Protein AF-A0A8K1D8T1-F1 (afdb_monomer_lite)

InterPro domains:
  IPR005166 Rous sarcoma virus, Gp95, envelope protein [PF03708] (188-232)

Sequence (240 aa):
MLWLELLVLNIVLTQGVNGVLNVDQRENMWVTWANRTGQDSFCLSLATPSSLFRTCLIGVPLRSMTELKKWTQAKIYSNLSEAWNAWCDRPIGSTRNHSETWCEVHEIQQNDLGAQVVAIAQDLKVISTEPQEFDLLGSVPGNYCLMFGHARQSKAGNTWLFTKSPLYYSYAEYCNNWTQLEAPTQDAARKLPPGIFLICGNRAWSAVPKRAAGGPCYFGKLSLFAPSLHQITRFSKAPR

Organism: NCBI:txid364589

Structure (mmCIF, N/CA/C/O backbone):
data_AF-A0A8K1D8T1-F1
#
_entry.id   AF-A0A8K1D8T1-F1
#
loop_
_atom_site.group_PDB
_atom_site.id
_atom_site.type_symbol
_atom_site.label_atom_id
_atom_site.label_alt_id
_atom_site.label_comp_id
_atom_site.label_asym_id
_atom_site.label_entity_id
_atom_site.label_seq_id
_atom_site.pdbx_PDB_ins_code
_atom_site.Cartn_x
_atom_site.Cartn_y
_atom_site.Cartn_z
_atom_site.occupancy
_atom_site.B_iso_or_equiv
_atom_site.auth_seq_id
_atom_site.auth_comp_id
_atom_site.auth_asym_id
_atom_site.auth_atom_id
_atom_site.pdbx_PDB_model_num
ATOM 1 N N . MET A 1 1 ? -44.193 0.392 40.336 1.00 57.62 1 MET A N 1
ATOM 2 C CA . MET A 1 1 ? -42.944 -0.304 39.952 1.00 57.62 1 MET A CA 1
ATOM 3 C C . MET A 1 1 ? -42.794 -0.456 38.434 1.00 57.62 1 MET A C 1
ATOM 5 O O . MET A 1 1 ? -41.771 -0.027 37.932 1.00 57.62 1 MET A O 1
ATOM 9 N N . LEU A 1 2 ? -43.807 -0.919 37.681 1.00 51.31 2 LEU A N 1
ATOM 10 C CA . LEU A 1 2 ? -43.738 -1.033 36.203 1.00 51.31 2 LEU A CA 1
ATOM 11 C C . LEU A 1 2 ? -43.509 0.283 35.426 1.00 51.31 2 LEU A C 1
ATOM 13 O O . LEU A 1 2 ? -42.967 0.265 34.327 1.00 51.31 2 LEU A O 1
ATOM 17 N N . TRP A 1 3 ? -43.916 1.427 35.979 1.00 49.12 3 TRP A N 1
ATOM 18 C CA . TRP A 1 3 ? -43.793 2.724 35.304 1.00 49.12 3 TRP A CA 1
ATOM 19 C C . TRP A 1 3 ? -42.359 3.264 35.251 1.00 49.12 3 TRP A C 1
ATOM 21 O O . TRP A 1 3 ? -42.027 3.971 34.308 1.00 49.12 3 TRP A O 1
ATOM 31 N N . LEU A 1 4 ? -41.500 2.911 36.217 1.00 52.44 4 LEU A N 1
ATOM 32 C CA . LEU A 1 4 ? -40.083 3.290 36.178 1.00 52.44 4 LEU A CA 1
ATOM 33 C C . LEU A 1 4 ? -39.313 2.468 35.137 1.00 52.44 4 LEU A C 1
ATOM 35 O O . LEU A 1 4 ? -38.520 3.032 34.393 1.00 52.44 4 LEU A O 1
ATOM 39 N N . GLU A 1 5 ? -39.604 1.171 35.023 1.00 49.81 5 GLU A N 1
ATOM 40 C CA . GLU A 1 5 ? -38.985 0.264 34.042 1.00 49.81 5 GLU A CA 1
ATOM 41 C C . GLU A 1 5 ? -39.236 0.723 32.591 1.00 49.81 5 GLU A C 1
ATOM 43 O O . GLU A 1 5 ? -38.310 0.794 31.784 1.00 49.81 5 GLU A O 1
ATOM 48 N N . LEU A 1 6 ? -40.469 1.136 32.267 1.00 53.09 6 LEU A N 1
ATOM 49 C CA . LEU A 1 6 ? -40.820 1.663 30.937 1.00 53.09 6 LEU A CA 1
ATOM 50 C C . LEU A 1 6 ? -40.154 3.014 30.627 1.00 53.09 6 LEU A C 1
ATOM 52 O O . LEU A 1 6 ? -39.854 3.304 29.467 1.00 53.09 6 LEU A O 1
ATOM 56 N N . LEU A 1 7 ? -39.908 3.837 31.648 1.00 53.31 7 LEU A N 1
ATOM 57 C CA . LEU A 1 7 ? -39.262 5.142 31.500 1.00 53.31 7 LEU A CA 1
ATOM 58 C C . LEU A 1 7 ? -37.749 4.984 31.285 1.00 53.31 7 LEU A C 1
ATOM 60 O O . LEU A 1 7 ? -37.182 5.651 30.421 1.00 53.31 7 LEU A O 1
ATOM 64 N N . VAL A 1 8 ? -37.118 4.030 31.979 1.00 56.47 8 VAL A N 1
ATOM 65 C CA . VAL A 1 8 ? -35.711 3.657 31.760 1.00 56.47 8 VAL A CA 1
ATOM 66 C C . VAL A 1 8 ? -35.514 3.070 30.357 1.00 56.47 8 VAL A C 1
ATOM 68 O O . VAL A 1 8 ? -34.579 3.471 29.664 1.00 56.47 8 VAL A O 1
ATOM 71 N N . LEU A 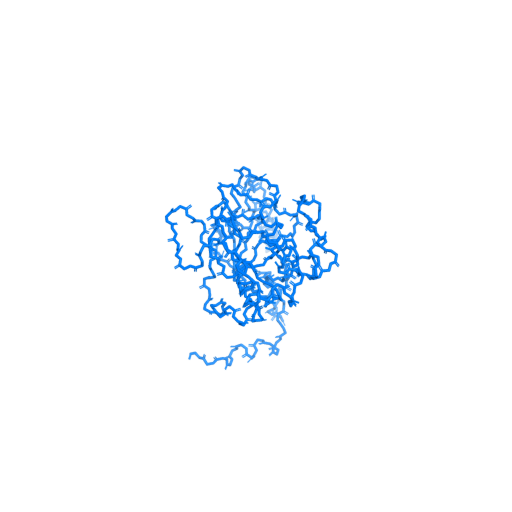1 9 ? -36.423 2.211 29.879 1.00 51.94 9 LEU A N 1
ATOM 72 C CA . LEU A 1 9 ? -36.324 1.625 28.535 1.00 51.94 9 LEU A CA 1
ATOM 73 C C . LEU A 1 9 ? -36.433 2.683 27.415 1.00 51.94 9 LEU A C 1
ATOM 75 O O . LEU A 1 9 ? -35.689 2.628 26.437 1.00 51.94 9 LEU A O 1
ATOM 79 N N . ASN A 1 10 ? -37.304 3.688 27.573 1.00 47.44 10 ASN A N 1
ATOM 80 C CA . ASN A 1 10 ? -37.434 4.790 26.608 1.00 47.44 10 ASN A CA 1
ATOM 81 C C . ASN A 1 10 ? -36.221 5.740 26.618 1.00 47.44 10 ASN A C 1
ATOM 83 O O . ASN A 1 10 ? -35.792 6.211 25.561 1.00 47.44 10 ASN A O 1
ATOM 87 N N . ILE A 1 11 ? -35.618 5.996 27.784 1.00 52.81 11 ILE A N 1
ATOM 88 C CA . ILE A 1 11 ? -34.397 6.813 27.874 1.00 52.81 11 ILE A CA 1
ATOM 89 C C . ILE A 1 11 ? -33.210 6.089 27.215 1.00 52.81 11 ILE A C 1
ATOM 91 O O . ILE A 1 11 ? -32.455 6.709 26.468 1.00 52.81 11 ILE A O 1
ATOM 95 N N . VAL A 1 12 ? -33.077 4.772 27.402 1.00 52.16 12 VAL A N 1
ATOM 96 C CA . VAL A 1 12 ? -32.004 3.981 26.769 1.00 52.16 12 VAL A CA 1
ATOM 97 C C . VAL A 1 12 ? -32.164 3.921 25.241 1.00 52.16 12 VAL A C 1
ATOM 99 O O . VAL A 1 12 ? -31.176 4.046 24.516 1.00 52.16 12 VAL A O 1
ATOM 102 N N . LEU A 1 13 ? -33.395 3.815 24.727 1.00 46.56 13 LEU A N 1
ATOM 103 C CA . LEU A 1 13 ? -33.651 3.797 23.280 1.00 46.56 13 LEU A CA 1
ATOM 104 C C . LEU A 1 13 ? -33.435 5.166 22.611 1.00 46.56 13 LEU A C 1
ATOM 106 O O . LEU A 1 13 ? -32.949 5.225 21.484 1.00 46.56 13 LEU A O 1
ATOM 110 N N . THR A 1 14 ? -33.727 6.275 23.296 1.00 45.41 14 THR A N 1
ATOM 111 C CA . THR A 1 14 ? -33.532 7.629 22.736 1.00 45.41 14 THR A CA 1
ATOM 112 C C . THR A 1 14 ? -32.065 8.076 22.711 1.00 45.41 14 THR A C 1
ATOM 114 O O . THR A 1 14 ? -31.668 8.823 21.814 1.00 45.41 14 THR A O 1
ATOM 117 N N . GLN A 1 15 ? -31.223 7.575 23.621 1.00 45.12 15 GLN A N 1
ATOM 118 C CA . GLN A 1 15 ? -29.779 7.851 23.601 1.00 45.12 15 GLN A CA 1
ATOM 119 C C . GLN A 1 15 ? -29.029 7.070 22.506 1.00 45.12 15 GLN A C 1
ATOM 121 O O . GLN A 1 15 ? -28.015 7.551 22.003 1.00 45.12 15 GLN A O 1
ATOM 126 N N . GLY A 1 16 ? -29.547 5.912 22.079 1.00 40.34 16 GLY A N 1
ATOM 127 C CA . GLY A 1 16 ? -28.943 5.100 21.014 1.00 40.34 16 GLY A CA 1
ATOM 128 C C . GLY A 1 16 ? -29.107 5.672 19.599 1.00 40.34 16 GLY A C 1
ATOM 129 O O . GLY A 1 16 ? -28.269 5.423 18.735 1.00 40.34 16 GLY A O 1
ATOM 130 N N . VAL A 1 17 ? -30.152 6.470 19.352 1.00 43.97 17 VAL A N 1
ATOM 131 C CA . VAL A 1 17 ? -30.476 6.989 18.006 1.00 43.97 17 VAL A CA 1
ATOM 132 C C . VAL A 1 17 ? -29.759 8.313 17.707 1.00 43.97 17 VAL A C 1
ATOM 134 O O . VAL A 1 17 ? -29.361 8.569 16.571 1.00 43.97 17 VAL A O 1
ATOM 137 N N . ASN A 1 18 ? -29.497 9.133 18.728 1.00 39.06 18 ASN A N 1
ATOM 138 C CA . ASN A 1 18 ? -28.889 10.457 18.547 1.00 39.06 18 ASN A CA 1
ATOM 139 C C . ASN A 1 18 ? -27.363 10.435 18.343 1.00 39.06 18 ASN A C 1
ATOM 141 O O . ASN A 1 18 ? -26.790 11.444 17.937 1.00 39.06 18 ASN A O 1
ATOM 145 N N . GLY A 1 19 ? -26.695 9.301 18.577 1.00 42.06 19 GLY A N 1
ATOM 146 C CA . GLY A 1 19 ? -25.254 9.159 18.333 1.00 42.06 19 GLY A CA 1
ATOM 147 C C . GLY A 1 19 ? -24.871 9.015 16.854 1.00 42.06 19 GLY A C 1
ATOM 148 O O . GLY A 1 19 ? -23.719 9.251 16.501 1.00 42.06 19 GLY A O 1
ATOM 149 N N . VAL A 1 20 ? -25.821 8.646 15.986 1.00 42.66 20 VAL A N 1
ATOM 150 C CA . VAL A 1 20 ? -25.555 8.303 14.573 1.00 42.66 20 VAL A CA 1
ATOM 151 C C . VAL A 1 20 ? -25.901 9.447 13.608 1.00 42.66 20 VAL A C 1
ATOM 153 O O . VAL A 1 20 ? -25.411 9.480 12.483 1.00 42.66 20 VAL A O 1
ATOM 156 N N . LEU A 1 21 ? -26.700 10.429 14.033 1.00 40.97 21 LEU A N 1
ATOM 157 C CA . LEU A 1 21 ? -27.321 11.407 13.127 1.00 40.97 21 LEU A CA 1
ATOM 158 C C . LEU A 1 21 ? -26.550 12.719 12.918 1.00 40.97 21 LEU A C 1
ATOM 160 O O . LEU A 1 21 ? -27.062 13.617 12.257 1.00 40.97 21 LEU A O 1
ATOM 164 N N . ASN A 1 22 ? -25.321 12.842 13.422 1.00 46.12 22 ASN A N 1
ATOM 165 C CA . ASN A 1 22 ? -24.504 14.044 13.212 1.00 46.12 22 ASN A CA 1
ATOM 166 C C . ASN A 1 22 ? -23.082 13.696 12.751 1.00 46.12 22 ASN A C 1
ATOM 168 O O . ASN A 1 22 ? -22.086 14.130 13.329 1.00 46.12 22 ASN A O 1
ATOM 172 N N . VAL A 1 23 ? -23.005 12.835 11.736 1.00 44.19 23 VAL A N 1
ATOM 173 C CA . VAL A 1 23 ? -21.770 12.569 10.997 1.00 44.19 23 VAL A CA 1
ATOM 174 C C . VAL A 1 23 ? -21.716 13.568 9.845 1.00 44.19 23 VAL A C 1
ATOM 176 O O . VAL A 1 23 ? -22.499 13.465 8.900 1.00 44.19 23 VAL A O 1
ATOM 179 N N . ASP A 1 24 ? -20.815 14.547 9.929 1.00 44.25 24 ASP A N 1
ATOM 180 C CA . ASP A 1 24 ? -20.471 15.376 8.775 1.00 44.25 24 ASP A CA 1
ATOM 181 C C . ASP A 1 24 ? -19.909 14.454 7.684 1.00 44.25 24 ASP A C 1
ATOM 183 O O . ASP A 1 24 ? -18.893 13.788 7.874 1.00 44.25 24 ASP A O 1
ATOM 187 N N . GLN A 1 25 ? -20.581 14.394 6.533 1.00 46.09 25 GLN A N 1
ATOM 188 C CA . GLN A 1 25 ? -20.175 13.550 5.405 1.00 46.09 25 GLN A CA 1
ATOM 189 C C . GLN A 1 25 ? -18.818 13.954 4.799 1.00 46.09 25 GLN A C 1
ATOM 191 O O . GLN A 1 25 ? -18.298 13.235 3.944 1.00 46.09 25 GLN A O 1
ATOM 196 N N . ARG A 1 26 ? -18.246 15.099 5.199 1.00 52.38 26 ARG A N 1
ATOM 197 C CA . ARG A 1 26 ? -16.922 15.561 4.756 1.00 52.38 26 ARG A CA 1
ATOM 198 C C . ARG A 1 26 ? -15.767 15.004 5.589 1.00 52.38 26 ARG A C 1
ATOM 200 O O . ARG A 1 26 ? -14.629 15.061 5.123 1.00 52.38 26 ARG A O 1
ATOM 207 N N . GLU A 1 27 ? -16.037 14.449 6.769 1.00 52.56 27 GLU A N 1
ATOM 208 C CA . GLU A 1 27 ? -15.032 13.835 7.642 1.00 52.56 27 GLU A CA 1
ATOM 209 C C . GLU A 1 27 ? -15.152 12.303 7.646 1.00 52.56 27 GLU A C 1
ATOM 211 O O . GLU A 1 27 ? -16.225 11.737 7.429 1.00 52.56 27 GLU A O 1
ATOM 216 N N . ASN A 1 28 ? -14.036 11.595 7.860 1.00 62.78 28 ASN A N 1
ATOM 217 C CA . ASN A 1 28 ? -14.074 10.139 7.954 1.00 62.78 28 ASN A CA 1
ATOM 218 C C . ASN A 1 28 ? -14.798 9.753 9.253 1.00 62.78 28 ASN A C 1
ATOM 220 O O . ASN A 1 28 ? -14.280 9.984 10.345 1.00 62.78 28 ASN A O 1
ATOM 224 N N . MET A 1 29 ? -15.968 9.116 9.122 1.00 64.44 29 MET A N 1
ATOM 225 C CA . MET A 1 29 ? -16.810 8.702 10.251 1.00 64.44 29 MET A CA 1
ATOM 226 C C . MET A 1 29 ? -16.043 7.940 11.339 1.00 64.44 29 MET A C 1
ATOM 228 O O . MET A 1 29 ? -16.348 8.076 12.522 1.00 64.44 29 MET A O 1
ATOM 232 N N . TRP A 1 30 ? -15.033 7.164 10.942 1.00 62.38 30 TRP A N 1
ATOM 233 C CA . TRP A 1 30 ? -14.205 6.383 11.847 1.00 62.38 30 TRP A CA 1
ATOM 234 C C . TRP A 1 30 ? -13.343 7.307 12.714 1.00 62.38 30 TRP A C 1
ATOM 236 O O . TRP A 1 30 ? -13.358 7.201 13.935 1.00 62.38 30 TRP A O 1
ATOM 246 N N . VAL A 1 31 ? -12.670 8.284 12.113 1.00 61.44 31 VAL A N 1
ATOM 247 C CA . VAL A 1 31 ? -11.781 9.225 12.815 1.00 61.44 31 VAL A CA 1
ATOM 248 C C . VAL A 1 31 ? -12.561 10.173 13.720 1.00 61.44 31 VAL A C 1
ATOM 250 O O . VAL A 1 31 ? -12.176 10.374 14.872 1.00 61.44 31 VAL A O 1
ATOM 253 N N . THR A 1 32 ? -13.689 10.712 13.245 1.00 65.00 32 THR A N 1
ATOM 254 C CA . THR A 1 32 ? -14.575 11.543 14.075 1.00 65.00 32 THR A CA 1
ATOM 255 C C . THR A 1 32 ? -15.040 10.768 15.311 1.00 65.00 32 THR A C 1
ATOM 257 O O . THR A 1 32 ? -15.067 11.306 16.420 1.00 65.00 32 THR A O 1
ATOM 260 N N . TRP A 1 33 ? -15.368 9.487 15.144 1.00 60.41 33 TRP A N 1
ATOM 261 C CA . TRP A 1 33 ? -15.770 8.621 16.247 1.00 60.41 33 TRP A CA 1
ATOM 262 C C . TRP A 1 33 ? -14.612 8.285 17.201 1.00 60.41 33 TRP A C 1
ATOM 264 O O . TRP A 1 33 ? -14.792 8.379 18.417 1.00 60.41 33 TRP A O 1
ATOM 274 N N . ALA A 1 34 ? -13.422 7.970 16.682 1.00 62.41 34 ALA A N 1
ATOM 275 C CA . ALA A 1 34 ? -12.212 7.727 17.476 1.00 62.41 34 ALA A CA 1
ATOM 276 C C . ALA A 1 34 ? -11.888 8.924 18.382 1.00 62.41 34 ALA A C 1
ATOM 278 O O . ALA A 1 34 ? -11.743 8.777 19.596 1.00 62.41 34 ALA A O 1
ATOM 279 N N . ASN A 1 35 ? -11.902 10.134 17.816 1.00 63.19 35 ASN A N 1
ATOM 280 C CA . ASN A 1 35 ? -11.632 11.361 18.562 1.00 63.19 35 ASN A CA 1
ATOM 281 C C . ASN A 1 35 ? -12.682 11.620 19.661 1.00 63.19 35 ASN A C 1
ATOM 283 O O . ASN A 1 35 ? -12.342 12.000 20.778 1.00 63.19 35 ASN A O 1
ATOM 287 N N . ARG A 1 36 ? -13.968 11.361 19.384 1.00 64.44 36 ARG A N 1
ATOM 288 C CA . ARG A 1 36 ? -15.043 11.531 20.380 1.00 64.44 36 ARG A CA 1
ATOM 289 C C . ARG A 1 36 ? -15.019 10.496 21.503 1.00 64.44 36 ARG A C 1
ATOM 291 O O . ARG A 1 36 ? -15.474 10.797 22.602 1.00 64.44 36 ARG A O 1
ATOM 298 N N . THR A 1 37 ? -14.553 9.283 21.226 1.00 59.25 37 THR A N 1
ATOM 299 C CA . THR A 1 37 ? -14.562 8.171 22.192 1.00 59.25 37 THR A CA 1
ATOM 300 C C . THR A 1 37 ? -13.229 7.980 22.910 1.00 59.25 37 THR A C 1
ATOM 302 O O . THR A 1 37 ? -13.170 7.223 23.878 1.00 59.25 37 THR A O 1
ATOM 305 N N . GLY A 1 38 ? -12.167 8.647 22.450 1.00 60.53 38 GLY A N 1
ATOM 306 C CA . GLY A 1 38 ? -10.806 8.441 22.942 1.00 60.53 38 GLY A CA 1
ATOM 307 C C . GLY A 1 38 ? -10.248 7.051 22.621 1.00 60.53 38 GLY A C 1
ATOM 308 O O . GLY A 1 38 ? -9.279 6.638 23.253 1.00 60.53 38 GLY A O 1
ATOM 309 N N . GLN A 1 39 ? -10.862 6.309 21.691 1.00 56.03 39 GLN A N 1
ATOM 310 C CA . GLN A 1 39 ? -10.350 5.018 21.231 1.00 56.03 39 GLN A CA 1
ATOM 311 C C . GLN A 1 39 ? -9.518 5.198 19.966 1.00 56.03 39 GLN A C 1
ATOM 313 O O . GLN A 1 39 ? -9.968 5.824 19.012 1.00 56.03 39 GLN A O 1
ATOM 318 N N . ASP A 1 40 ? -8.324 4.612 19.952 1.00 62.53 40 ASP A N 1
ATOM 319 C CA . ASP A 1 40 ? -7.445 4.561 18.782 1.00 62.53 40 ASP A CA 1
ATOM 320 C C . ASP A 1 40 ? -7.741 3.337 17.895 1.00 62.53 40 ASP A C 1
ATOM 322 O O . ASP A 1 40 ? -7.615 3.402 16.679 1.00 62.53 40 ASP A O 1
ATOM 326 N N . SER A 1 41 ? -8.222 2.237 18.479 1.00 57.06 41 SER A N 1
ATOM 327 C CA . SER A 1 41 ? -8.384 0.950 17.800 1.00 57.06 41 SER A CA 1
ATOM 328 C C . SER A 1 41 ? -9.855 0.545 17.655 1.00 57.06 41 SER A C 1
ATOM 330 O O . SER A 1 41 ? -10.573 0.384 18.642 1.00 57.06 41 SER A O 1
ATOM 332 N N . PHE A 1 42 ? -10.309 0.292 16.424 1.00 60.88 42 PHE A N 1
ATOM 333 C CA . PHE A 1 42 ? -11.683 -0.154 16.157 1.00 60.88 42 PHE A CA 1
ATOM 334 C C . PHE A 1 42 ? -11.846 -1.646 16.438 1.00 60.88 42 PHE A C 1
ATOM 336 O O . PHE A 1 42 ? -11.420 -2.491 15.642 1.00 60.88 42 PHE A O 1
ATOM 343 N N . CYS A 1 43 ? -12.518 -1.971 17.542 1.00 57.38 43 CYS A N 1
ATOM 344 C CA . CYS A 1 43 ? -12.938 -3.331 17.847 1.00 57.38 43 CYS A CA 1
ATOM 345 C C . CYS A 1 43 ? -14.453 -3.403 18.086 1.00 57.38 43 CYS A C 1
ATOM 347 O O . CYS A 1 43 ? -14.984 -2.750 18.981 1.00 57.38 43 CYS A O 1
ATOM 349 N N . LEU A 1 44 ? -15.154 -4.243 17.322 1.00 54.94 44 LEU A N 1
ATOM 350 C CA . LEU A 1 44 ? -16.528 -4.639 17.613 1.00 54.94 44 LEU A CA 1
ATOM 351 C C . LEU A 1 44 ? -16.508 -5.600 18.805 1.00 54.94 44 LEU A C 1
ATOM 353 O O . LEU A 1 44 ? -15.935 -6.688 18.735 1.00 54.94 44 LEU A O 1
ATOM 357 N N . SER A 1 45 ? -17.121 -5.193 19.912 1.00 51.66 45 SER A N 1
ATOM 358 C CA . SER A 1 45 ? -17.290 -6.038 21.090 1.00 51.66 45 SER A CA 1
ATOM 359 C C . SER A 1 45 ? -18.702 -6.613 21.088 1.00 51.66 45 SER A C 1
ATOM 361 O O . SER A 1 45 ? -19.643 -5.938 21.497 1.00 51.66 45 SER A O 1
ATOM 363 N N . LEU A 1 46 ? -18.858 -7.873 20.675 1.00 48.19 46 LEU A N 1
ATOM 364 C CA . LEU A 1 46 ? -20.068 -8.652 20.965 1.00 48.19 46 LEU A CA 1
ATOM 365 C C . LEU A 1 46 ? -19.943 -9.218 22.386 1.00 48.19 46 LEU A C 1
ATOM 367 O O . LEU A 1 46 ? -19.923 -10.430 22.581 1.00 48.19 46 LEU A O 1
ATOM 371 N N . ALA A 1 47 ? -19.752 -8.341 23.376 1.00 45.84 47 ALA A N 1
ATOM 372 C CA . ALA A 1 47 ? -19.617 -8.775 24.760 1.00 45.84 47 ALA A CA 1
ATOM 373 C C . ALA A 1 47 ? -20.970 -9.312 25.230 1.00 45.84 47 ALA A C 1
ATOM 375 O O . ALA A 1 47 ? -21.887 -8.553 25.534 1.00 45.84 47 ALA A O 1
ATOM 376 N N . THR A 1 48 ? -21.083 -10.634 25.281 1.00 46.97 48 THR A N 1
ATOM 377 C CA . THR A 1 48 ? -22.102 -11.310 26.083 1.00 46.97 48 THR A CA 1
ATOM 378 C C . THR A 1 48 ? -21.433 -11.797 27.368 1.00 46.97 48 THR A C 1
ATOM 380 O O . THR A 1 48 ? -20.220 -12.032 27.365 1.00 46.97 48 THR A O 1
ATOM 383 N N . PRO A 1 49 ? -22.174 -11.987 28.474 1.00 45.97 49 PRO A N 1
ATOM 384 C CA . PRO A 1 49 ? -21.610 -12.518 29.721 1.00 45.97 49 PRO A CA 1
ATOM 385 C C . PRO A 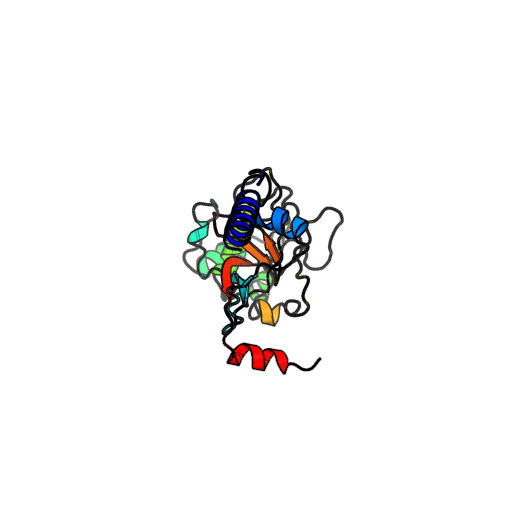1 49 ? -20.865 -13.854 29.544 1.00 45.97 49 PRO A C 1
ATOM 387 O O . PRO A 1 49 ? -20.008 -14.201 30.349 1.00 45.97 49 PRO A O 1
ATOM 390 N N . SER A 1 50 ? -21.178 -14.590 28.476 1.00 47.81 50 SER A N 1
ATOM 391 C CA . SER A 1 50 ? -20.621 -15.893 28.121 1.00 47.81 50 SER A CA 1
ATOM 392 C C . SER A 1 50 ? -19.531 -15.847 27.038 1.00 47.81 50 SER A C 1
ATOM 394 O O . SER A 1 50 ? -18.932 -16.884 26.752 1.00 47.81 50 SER A O 1
ATOM 396 N N . SER A 1 51 ? -19.242 -14.690 26.426 1.00 47.22 51 SER A N 1
ATOM 397 C CA . SER A 1 51 ? -18.246 -14.586 25.355 1.00 47.22 51 SER A CA 1
ATOM 398 C C . SER A 1 51 ? -17.702 -13.163 25.181 1.00 47.22 51 SER A C 1
ATOM 400 O O . SER A 1 51 ? -18.412 -12.241 24.782 1.00 47.22 51 SER A O 1
ATOM 402 N N . LEU A 1 52 ? -16.404 -12.998 25.453 1.00 50.16 52 LEU A N 1
ATOM 403 C CA . LEU A 1 52 ? -15.653 -11.752 25.276 1.00 50.16 52 LEU A CA 1
ATOM 404 C C . LEU A 1 52 ? -14.870 -11.769 23.952 1.00 50.16 52 LEU A C 1
ATOM 406 O O . LEU A 1 52 ? -13.655 -11.571 23.945 1.00 50.16 52 LEU A O 1
ATOM 410 N N . PHE A 1 53 ? -15.518 -12.037 22.815 1.00 51.62 53 PHE A N 1
ATOM 411 C CA . PHE A 1 53 ? -14.833 -11.875 21.529 1.00 51.62 53 PHE A CA 1
ATOM 412 C C . PHE A 1 53 ? -14.809 -10.391 21.142 1.00 51.62 53 PHE A C 1
ATOM 414 O O . PHE A 1 53 ? -15.803 -9.816 20.696 1.00 51.62 53 PHE A O 1
ATOM 421 N N . ARG A 1 54 ? -13.641 -9.766 21.319 1.00 58.47 54 ARG A N 1
ATOM 422 C CA . ARG A 1 54 ? -13.300 -8.497 20.668 1.00 58.47 54 ARG A CA 1
ATOM 423 C C . ARG A 1 54 ? -12.890 -8.808 19.237 1.00 58.47 54 ARG A C 1
ATOM 425 O O . ARG A 1 54 ? -11.952 -9.570 19.023 1.00 58.47 54 ARG A O 1
ATOM 432 N N . THR A 1 55 ? -13.591 -8.227 18.275 1.00 64.88 55 THR A N 1
ATOM 433 C CA . THR A 1 55 ? -13.264 -8.356 16.858 1.00 64.88 55 THR A CA 1
ATOM 434 C C . THR A 1 55 ? -12.654 -7.051 16.378 1.00 64.88 55 THR A C 1
ATOM 436 O O . THR A 1 55 ? -13.369 -6.060 16.306 1.00 64.88 55 THR A O 1
ATOM 439 N N . CYS A 1 56 ? -11.362 -7.014 16.067 1.00 74.88 56 CYS A N 1
ATOM 440 C CA . CYS A 1 56 ? -10.673 -5.770 15.706 1.00 74.88 56 CYS A CA 1
ATOM 441 C C . CYS A 1 56 ? -10.394 -5.670 14.207 1.00 74.88 56 CYS A C 1
ATOM 443 O O . CYS A 1 56 ? -10.226 -6.690 13.540 1.00 74.88 56 CYS A O 1
ATOM 445 N N . LEU A 1 57 ? -10.319 -4.451 13.671 1.00 84.56 57 LEU A N 1
ATOM 446 C CA . LEU A 1 57 ? -9.893 -4.246 12.287 1.00 84.56 57 LEU A CA 1
ATOM 447 C C . LEU A 1 57 ? -8.391 -4.510 12.136 1.00 84.56 57 LEU A C 1
ATOM 449 O O . LEU A 1 57 ? -7.569 -3.967 12.878 1.00 84.56 57 LEU A O 1
ATOM 453 N N . ILE A 1 58 ? -8.053 -5.328 11.141 1.00 90.50 58 ILE A N 1
ATOM 454 C CA . ILE A 1 58 ? -6.683 -5.590 10.705 1.00 90.50 58 ILE A CA 1
ATOM 455 C C . ILE A 1 58 ? -6.524 -5.325 9.210 1.00 90.50 58 ILE A C 1
ATOM 457 O O . ILE A 1 58 ? -7.477 -5.445 8.436 1.00 90.50 58 ILE A O 1
ATOM 461 N N . GLY A 1 59 ? -5.301 -5.007 8.802 1.00 91.88 59 GLY A N 1
ATOM 462 C CA . GLY A 1 59 ? -4.93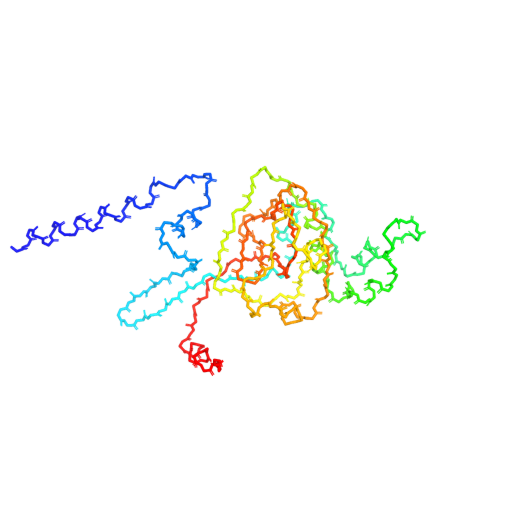0 -4.884 7.398 1.00 91.88 59 GLY A CA 1
ATOM 463 C C . GLY A 1 59 ? -4.570 -6.227 6.762 1.00 91.88 59 GLY A C 1
ATOM 464 O O . GLY A 1 59 ? -3.879 -7.045 7.374 1.00 91.88 59 GLY A O 1
ATOM 465 N N . VAL A 1 60 ? -5.032 -6.446 5.529 1.00 93.12 60 VAL A N 1
ATOM 466 C CA . VAL A 1 60 ? -4.713 -7.624 4.712 1.00 93.12 60 VAL A CA 1
ATOM 467 C C . VAL A 1 60 ? -4.274 -7.175 3.314 1.00 93.12 60 VAL A C 1
ATOM 469 O O . VAL A 1 60 ? -5.021 -6.429 2.676 1.00 93.12 60 VAL A O 1
ATOM 472 N N . PRO A 1 61 ? -3.102 -7.600 2.808 1.00 92.25 61 PRO A N 1
ATOM 473 C CA . PRO A 1 61 ? -2.587 -7.169 1.513 1.00 92.25 61 PRO A CA 1
ATOM 474 C C . PRO A 1 61 ? -3.463 -7.685 0.371 1.00 92.25 61 PRO A C 1
ATOM 476 O O . PRO A 1 61 ? -4.069 -8.761 0.455 1.00 92.25 61 PRO A O 1
ATOM 479 N N . LEU A 1 62 ? -3.511 -6.929 -0.727 1.00 91.19 62 LEU A N 1
ATOM 480 C CA . LEU A 1 62 ? -4.088 -7.442 -1.964 1.00 91.19 62 LEU A CA 1
ATOM 481 C C . LEU A 1 62 ? -3.250 -8.607 -2.487 1.00 91.19 62 LEU A C 1
ATOM 483 O O . LEU A 1 62 ? -2.032 -8.625 -2.378 1.00 91.19 62 LEU A O 1
ATOM 487 N N . ARG A 1 63 ? -3.914 -9.584 -3.105 1.00 86.88 63 ARG A N 1
ATOM 488 C CA . ARG A 1 63 ? -3.239 -10.705 -3.782 1.00 86.88 63 ARG A CA 1
ATOM 489 C C . ARG A 1 63 ? -3.114 -10.499 -5.292 1.00 86.88 63 ARG A C 1
ATOM 491 O O . ARG A 1 63 ? -2.496 -11.304 -5.971 1.00 86.88 63 ARG A O 1
ATOM 498 N N . SER A 1 64 ? -3.744 -9.451 -5.826 1.00 84.94 64 SER A N 1
ATOM 499 C CA . SER A 1 64 ? -3.733 -9.105 -7.246 1.00 84.94 64 SER A CA 1
ATOM 500 C C . SER A 1 64 ? -3.960 -7.608 -7.435 1.00 84.94 64 SER A C 1
ATOM 502 O O . SER A 1 64 ? -4.810 -7.015 -6.772 1.00 84.94 64 SER A O 1
ATOM 504 N N . MET A 1 65 ? -3.269 -7.016 -8.411 1.00 84.44 65 MET A N 1
ATOM 505 C CA . MET A 1 65 ? -3.441 -5.608 -8.796 1.00 84.44 65 MET A CA 1
ATOM 506 C C . MET A 1 65 ? -4.660 -5.360 -9.695 1.00 84.44 65 MET A C 1
ATOM 508 O O . MET A 1 65 ? -4.964 -4.221 -10.047 1.00 84.44 65 MET A O 1
ATOM 512 N N . THR A 1 66 ? -5.411 -6.406 -10.052 1.00 83.56 66 THR A N 1
ATOM 513 C CA . THR A 1 66 ? -6.603 -6.299 -10.912 1.00 83.56 66 THR A CA 1
ATOM 514 C C . THR A 1 66 ? -7.654 -5.345 -10.339 1.00 83.56 66 THR A C 1
ATOM 516 O O . THR A 1 66 ? -8.313 -4.635 -11.098 1.00 83.56 66 THR A O 1
ATOM 519 N N . GLU A 1 67 ? -7.768 -5.262 -9.011 1.00 83.44 67 GLU A N 1
ATOM 520 C CA . GLU A 1 67 ? -8.701 -4.356 -8.324 1.00 83.44 67 GLU A CA 1
ATOM 521 C C . GLU A 1 67 ? -8.374 -2.867 -8.552 1.00 83.44 67 GLU A C 1
ATOM 523 O O . GLU A 1 67 ? -9.256 -2.010 -8.478 1.00 83.44 67 GLU A O 1
ATOM 528 N N . LEU A 1 68 ? -7.122 -2.559 -8.907 1.00 85.44 68 LEU A N 1
ATOM 529 C CA . LEU A 1 68 ? -6.641 -1.203 -9.167 1.00 85.44 68 LEU A CA 1
ATOM 530 C C . LEU A 1 68 ? -6.725 -0.814 -10.654 1.00 85.44 68 LEU A C 1
ATOM 532 O O . LEU A 1 68 ? -6.669 0.375 -10.955 1.00 85.44 68 LEU A O 1
ATOM 536 N N . LYS A 1 69 ? -6.976 -1.760 -11.580 1.00 81.69 69 LYS A N 1
ATOM 537 C CA . LYS A 1 69 ? -7.004 -1.533 -13.049 1.00 81.69 69 LYS A CA 1
ATOM 538 C C . LYS A 1 69 ? -7.867 -0.359 -13.509 1.00 81.69 69 LYS A C 1
ATOM 540 O O . LYS A 1 69 ? -7.542 0.296 -14.484 1.00 81.69 69 LYS A O 1
ATOM 545 N N . LYS A 1 70 ? -9.000 -0.106 -12.849 1.00 81.75 70 LYS A N 1
ATOM 546 C CA . LYS A 1 70 ? -9.935 0.975 -13.234 1.00 81.75 70 LYS A CA 1
ATOM 547 C C . LYS A 1 70 ? -9.570 2.341 -12.635 1.00 81.75 70 LYS A C 1
ATOM 549 O O . LYS A 1 70 ? -10.219 3.348 -12.928 1.00 81.75 70 LYS A O 1
ATOM 554 N N . TRP A 1 71 ? -8.573 2.368 -11.756 1.00 82.56 71 TRP A N 1
ATOM 555 C CA . TRP A 1 71 ? -8.213 3.509 -10.911 1.00 82.56 71 TRP A CA 1
ATOM 556 C C . TRP A 1 71 ? -6.864 4.124 -11.273 1.00 82.56 71 TRP A C 1
ATOM 558 O O . TRP A 1 71 ? -6.521 5.187 -10.757 1.00 82.56 71 TRP A O 1
ATOM 568 N N . THR A 1 72 ? -6.165 3.488 -12.205 1.00 82.94 72 THR A N 1
ATOM 569 C CA . THR A 1 72 ? -4.881 3.879 -12.769 1.00 82.94 72 THR A CA 1
ATOM 570 C C . THR A 1 72 ? -4.908 3.587 -14.270 1.00 82.94 72 THR A C 1
ATOM 572 O O . THR A 1 72 ? -5.550 2.639 -14.718 1.00 82.94 72 THR A O 1
ATOM 575 N N . GLN A 1 73 ? -4.270 4.445 -15.045 1.00 79.38 73 GLN A N 1
ATOM 576 C CA . GLN A 1 73 ? -3.859 4.224 -16.426 1.00 79.38 73 GLN A CA 1
ATOM 577 C C . GLN A 1 73 ? -2.508 3.492 -16.517 1.00 79.38 73 GLN A C 1
ATOM 579 O O . GLN A 1 73 ? -2.097 3.127 -17.619 1.00 79.38 73 GLN A O 1
ATOM 584 N N . ALA A 1 74 ? -1.825 3.247 -15.390 1.00 77.75 74 ALA A N 1
ATOM 585 C CA . ALA A 1 74 ? -0.593 2.477 -15.352 1.00 77.75 74 ALA A CA 1
ATOM 586 C C . ALA A 1 74 ? -0.796 1.111 -16.000 1.00 77.75 74 ALA A C 1
ATOM 588 O O . ALA A 1 74 ? -1.762 0.386 -15.733 1.00 77.75 74 ALA A O 1
ATOM 589 N N . LYS A 1 75 ? 0.170 0.747 -16.838 1.00 71.69 75 LYS A N 1
ATOM 590 C CA . LYS A 1 75 ? 0.213 -0.564 -17.461 1.00 71.69 75 LYS A CA 1
ATOM 591 C C . LYS A 1 75 ? 0.402 -1.621 -16.374 1.00 71.69 75 LYS A C 1
ATOM 593 O O . LYS A 1 75 ? 1.412 -1.646 -15.679 1.00 71.69 75 LYS A O 1
ATOM 598 N N . ILE A 1 76 ? -0.591 -2.493 -16.241 1.00 74.62 76 ILE A N 1
ATOM 599 C CA . ILE A 1 76 ? -0.510 -3.694 -15.413 1.00 74.62 76 ILE A CA 1
ATOM 600 C C . ILE A 1 76 ? 0.075 -4.785 -16.297 1.00 74.62 76 ILE A C 1
ATOM 602 O O . ILE A 1 76 ? -0.550 -5.204 -17.273 1.00 74.62 76 ILE A O 1
ATOM 606 N N . TYR A 1 77 ? 1.306 -5.170 -15.983 1.00 72.00 77 TYR A N 1
ATOM 607 C CA . TYR A 1 77 ? 2.074 -6.133 -16.758 1.00 72.00 77 TYR A CA 1
ATOM 608 C C . TYR A 1 77 ? 1.463 -7.526 -16.650 1.00 72.00 77 TYR A C 1
ATOM 610 O O . TYR A 1 77 ? 0.960 -7.930 -15.602 1.00 72.00 77 TYR A O 1
ATOM 618 N N . SER A 1 78 ? 1.501 -8.256 -17.759 1.00 67.81 78 SER A N 1
ATOM 619 C CA . SER A 1 78 ? 0.958 -9.613 -17.827 1.00 67.81 78 SER A CA 1
ATOM 620 C C . SER A 1 78 ? 1.864 -10.644 -17.148 1.00 67.81 78 SER A C 1
ATOM 622 O O . SER A 1 78 ? 1.389 -11.709 -16.758 1.00 67.81 78 SER A O 1
ATOM 624 N N . ASN A 1 79 ? 3.159 -10.337 -17.012 1.00 71.50 79 ASN A N 1
ATOM 625 C CA . ASN A 1 79 ? 4.168 -11.195 -16.400 1.00 71.50 79 ASN A CA 1
ATOM 626 C C . ASN A 1 79 ? 5.390 -10.391 -15.902 1.00 71.50 79 ASN A C 1
ATOM 628 O O . ASN A 1 79 ? 5.569 -9.218 -16.238 1.00 71.50 79 ASN A O 1
ATOM 632 N N . LEU A 1 80 ? 6.247 -11.064 -15.126 1.00 69.69 80 LEU A N 1
ATOM 633 C CA . LEU A 1 80 ? 7.484 -10.531 -14.540 1.00 69.69 80 LEU A CA 1
ATOM 634 C C . LEU A 1 80 ? 8.468 -9.965 -15.569 1.00 69.69 80 LEU A C 1
ATOM 636 O O . LEU A 1 80 ? 9.065 -8.922 -15.333 1.00 69.69 80 LEU A O 1
ATOM 640 N N . SER A 1 81 ? 8.638 -10.644 -16.703 1.00 73.25 81 SER A N 1
ATOM 641 C CA . SER A 1 81 ? 9.635 -10.278 -17.714 1.00 73.25 81 SER A CA 1
ATOM 642 C C . SER A 1 81 ? 9.262 -8.967 -18.413 1.00 73.25 81 SER A C 1
ATOM 644 O O . SER A 1 81 ? 10.100 -8.093 -18.622 1.00 73.25 81 SER A O 1
ATOM 646 N N . GLU A 1 82 ? 7.970 -8.774 -18.681 1.00 74.44 82 GLU A N 1
ATOM 647 C CA . GLU A 1 82 ? 7.439 -7.520 -19.214 1.00 74.44 82 GLU A CA 1
ATOM 648 C C . GLU A 1 82 ? 7.604 -6.355 -18.224 1.00 74.44 82 GLU A C 1
ATOM 650 O O . GLU A 1 82 ? 7.987 -5.253 -18.621 1.00 74.44 82 GLU A O 1
ATOM 655 N N . ALA A 1 83 ? 7.343 -6.605 -16.936 1.00 71.00 83 ALA A N 1
ATOM 656 C CA . ALA A 1 83 ? 7.546 -5.616 -15.884 1.00 71.00 83 ALA A CA 1
ATOM 657 C C . ALA A 1 83 ? 9.032 -5.250 -15.748 1.00 71.00 83 ALA A C 1
ATOM 659 O O . ALA A 1 83 ? 9.373 -4.071 -15.726 1.00 71.00 83 ALA A O 1
ATOM 660 N N . TRP A 1 84 ? 9.916 -6.247 -15.729 1.00 70.75 84 TRP A N 1
ATOM 661 C CA . TRP A 1 84 ? 11.363 -6.058 -15.679 1.00 70.75 84 TRP A CA 1
ATOM 662 C C . TRP A 1 84 ? 11.856 -5.131 -16.789 1.00 70.75 84 TRP A C 1
ATOM 664 O O . TRP A 1 84 ? 12.453 -4.098 -16.497 1.00 70.75 84 TRP A O 1
ATOM 674 N N . ASN A 1 85 ? 11.531 -5.434 -18.048 1.00 70.69 85 ASN A N 1
ATOM 675 C CA . ASN A 1 85 ? 11.991 -4.637 -19.186 1.00 70.69 85 ASN A CA 1
ATOM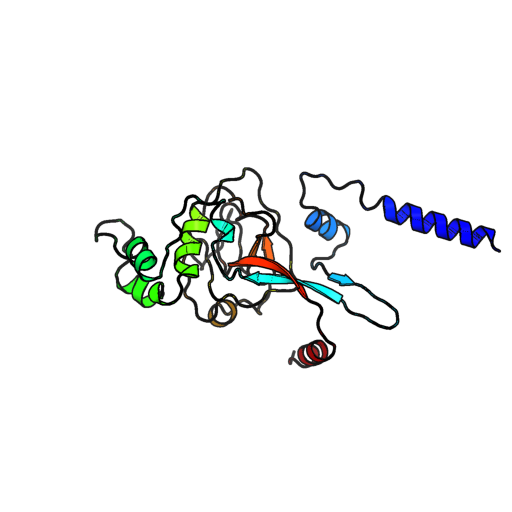 676 C C . ASN A 1 85 ? 11.516 -3.178 -19.088 1.00 70.69 85 ASN A C 1
ATOM 678 O O . ASN A 1 85 ? 12.276 -2.249 -19.334 1.00 70.69 85 ASN A O 1
ATOM 682 N N . ALA A 1 86 ? 10.275 -2.944 -18.656 1.00 68.62 86 ALA A N 1
ATOM 683 C CA . ALA A 1 86 ? 9.741 -1.587 -18.552 1.00 68.62 86 ALA A CA 1
ATOM 684 C C . ALA A 1 86 ? 10.416 -0.728 -17.461 1.00 68.62 86 ALA A C 1
ATOM 686 O O . ALA A 1 86 ? 10.489 0.499 -17.593 1.00 68.62 86 ALA A O 1
ATOM 687 N N . TRP A 1 87 ? 10.878 -1.354 -16.376 1.00 65.50 87 TRP A N 1
ATOM 688 C CA . TRP A 1 87 ? 11.500 -0.665 -15.243 1.00 65.50 87 TRP A CA 1
ATOM 689 C C . TRP A 1 87 ? 13.024 -0.579 -15.349 1.00 65.50 87 TRP A C 1
ATOM 691 O O . TRP A 1 87 ? 13.600 0.428 -14.933 1.00 65.50 87 TRP A O 1
ATOM 701 N N . CYS A 1 88 ? 13.655 -1.609 -15.906 1.00 65.19 88 CYS A N 1
ATOM 702 C CA . CYS A 1 88 ? 15.095 -1.838 -15.817 1.00 65.19 88 CYS A CA 1
ATOM 703 C C . CYS A 1 88 ? 15.831 -1.613 -17.142 1.00 65.19 88 CYS A C 1
ATOM 705 O O . CYS A 1 88 ? 17.019 -1.313 -17.118 1.00 65.19 88 CYS A O 1
ATOM 707 N N . ASP A 1 89 ? 15.144 -1.677 -18.287 1.00 61.22 89 ASP A N 1
ATOM 708 C CA . ASP A 1 89 ? 15.755 -1.528 -19.615 1.00 61.22 89 ASP A CA 1
ATOM 709 C C . ASP A 1 89 ? 15.704 -0.058 -20.089 1.00 61.22 89 ASP A C 1
ATOM 711 O O . ASP A 1 89 ? 15.065 0.295 -21.084 1.00 61.22 89 ASP A O 1
ATOM 715 N N . ARG A 1 90 ? 16.308 0.860 -19.313 1.00 52.84 90 ARG A N 1
ATOM 716 C CA . ARG A 1 90 ? 16.455 2.276 -19.712 1.00 52.84 90 ARG A CA 1
ATOM 717 C C . ARG A 1 90 ? 17.883 2.560 -20.187 1.00 52.84 90 ARG A C 1
ATOM 719 O O . ARG A 1 90 ? 18.826 2.207 -19.484 1.00 52.84 90 ARG A O 1
ATOM 726 N N . PRO A 1 91 ? 18.071 3.265 -21.322 1.00 41.38 91 PRO A N 1
ATOM 727 C CA . PRO A 1 91 ? 19.402 3.538 -21.847 1.00 41.38 91 PRO A CA 1
ATOM 728 C C . PRO A 1 91 ? 20.222 4.399 -20.878 1.00 41.38 91 PRO A C 1
ATOM 730 O O . PRO A 1 91 ? 19.733 5.387 -20.314 1.00 41.38 91 PRO A O 1
ATOM 733 N N . ILE A 1 92 ? 21.490 4.012 -20.726 1.00 42.94 92 ILE A N 1
ATOM 734 C CA . ILE A 1 92 ? 22.530 4.706 -19.961 1.00 42.94 92 ILE A CA 1
ATOM 735 C C . ILE A 1 92 ? 22.633 6.143 -20.495 1.00 42.94 92 ILE A C 1
ATOM 737 O O . ILE A 1 92 ? 23.127 6.378 -21.595 1.00 42.94 92 ILE A O 1
ATOM 741 N N . GLY A 1 93 ? 22.091 7.101 -19.740 1.00 42.78 93 GLY A N 1
ATOM 742 C CA . GLY A 1 93 ? 21.982 8.506 -20.152 1.00 42.78 93 GLY A CA 1
ATOM 743 C C . GLY A 1 93 ? 20.803 9.268 -19.540 1.00 42.78 93 GLY A C 1
ATOM 744 O O . GLY A 1 93 ? 20.799 10.498 -19.551 1.00 42.78 93 GLY A O 1
ATOM 745 N N . SER A 1 94 ? 19.818 8.580 -18.951 1.00 47.12 94 SER A N 1
ATOM 746 C CA . SER A 1 94 ? 18.832 9.235 -18.080 1.00 47.12 94 SER A CA 1
ATOM 747 C C . SER A 1 94 ? 19.454 9.498 -16.704 1.00 47.12 94 SER A C 1
ATOM 749 O O . SER A 1 94 ? 20.115 8.629 -16.150 1.00 47.12 94 SER A O 1
ATOM 751 N N . THR A 1 95 ? 19.227 10.670 -16.112 1.00 41.69 95 THR A N 1
ATOM 752 C CA . THR A 1 95 ? 19.822 11.114 -14.830 1.00 41.69 95 THR A CA 1
ATOM 753 C C . THR A 1 95 ? 19.424 10.283 -13.596 1.00 41.69 95 THR A C 1
ATOM 755 O O . THR A 1 95 ? 19.784 10.628 -12.471 1.00 41.69 95 THR A O 1
ATOM 758 N N . ARG A 1 96 ? 18.708 9.167 -13.785 1.00 46.69 96 ARG A N 1
ATOM 759 C CA . ARG A 1 96 ? 18.568 8.083 -12.810 1.00 46.69 96 ARG A CA 1
ATOM 760 C C . ARG A 1 96 ? 19.215 6.837 -13.402 1.00 46.69 96 ARG A C 1
ATOM 762 O O . ARG A 1 96 ? 18.606 6.137 -14.207 1.00 46.69 96 ARG A O 1
ATOM 769 N N . ASN A 1 97 ? 20.456 6.583 -13.004 1.00 42.78 97 ASN A N 1
ATOM 770 C CA . ASN A 1 97 ? 21.153 5.338 -13.296 1.00 42.78 97 ASN A CA 1
ATOM 771 C C . ASN A 1 97 ? 20.490 4.210 -12.489 1.00 42.78 97 ASN A C 1
ATOM 773 O O . ASN A 1 97 ? 20.946 3.881 -11.398 1.00 42.78 97 ASN A O 1
ATOM 777 N N . HIS A 1 98 ? 19.404 3.630 -12.995 1.00 52.19 98 HIS A N 1
ATOM 778 C CA . HIS A 1 98 ? 19.044 2.270 -12.605 1.00 52.19 98 HIS A CA 1
ATOM 779 C C . HIS A 1 98 ? 20.018 1.366 -13.364 1.00 52.19 98 HIS A C 1
ATOM 781 O O . HIS A 1 98 ? 19.757 0.987 -14.498 1.00 52.19 98 HIS A O 1
ATOM 787 N N . SER A 1 99 ? 21.212 1.145 -12.811 1.00 50.44 99 SER A N 1
ATOM 788 C CA . SER A 1 99 ? 22.131 0.141 -13.350 1.00 50.44 99 SER A CA 1
ATOM 789 C C . SER A 1 99 ? 21.452 -1.232 -13.315 1.00 50.44 99 SER A C 1
ATOM 791 O O . SER A 1 99 ? 20.602 -1.454 -12.450 1.00 50.44 99 SER A O 1
ATOM 793 N N . GLU A 1 100 ? 21.843 -2.159 -14.198 1.00 50.50 100 GLU A N 1
ATOM 794 C CA . GLU A 1 100 ? 21.430 -3.578 -14.136 1.00 50.50 100 GLU A CA 1
ATOM 795 C C . GLU A 1 100 ? 21.492 -4.103 -12.690 1.00 50.50 100 GLU A C 1
ATOM 797 O O . GLU A 1 100 ? 20.538 -4.703 -12.198 1.00 50.50 100 GLU A O 1
ATOM 802 N N . THR A 1 101 ? 22.515 -3.683 -11.937 1.00 52.59 101 THR A N 1
ATOM 803 C CA . THR A 1 101 ? 22.694 -4.005 -10.520 1.00 52.59 101 THR A CA 1
ATOM 804 C C . THR A 1 101 ? 21.587 -3.516 -9.578 1.00 52.59 101 THR A C 1
ATOM 806 O O . THR A 1 101 ? 21.359 -4.169 -8.573 1.00 52.59 101 THR A O 1
ATOM 809 N N . TRP A 1 102 ? 20.859 -2.418 -9.828 1.00 57.09 102 TRP A N 1
ATOM 810 C CA . TRP A 1 102 ? 19.762 -1.999 -8.931 1.00 57.09 102 TRP A CA 1
ATOM 811 C C . TRP A 1 102 ? 18.567 -2.942 -9.043 1.00 57.09 102 TRP A C 1
ATOM 813 O O . TRP A 1 102 ? 18.018 -3.367 -8.032 1.00 57.09 102 TRP A O 1
ATOM 823 N N . CYS A 1 103 ? 18.193 -3.316 -10.265 1.00 59.88 103 CYS A N 1
ATOM 824 C CA . CYS A 1 103 ? 17.119 -4.275 -10.477 1.00 59.88 103 CYS A CA 1
ATOM 825 C C . CYS A 1 103 ? 17.539 -5.708 -10.103 1.00 59.88 103 CYS A C 1
ATOM 827 O O . CYS A 1 103 ? 16.719 -6.458 -9.575 1.00 59.88 103 CYS A O 1
ATOM 829 N N . GLU A 1 104 ? 18.805 -6.079 -10.317 1.00 54.97 104 GLU A N 1
ATOM 830 C CA . GLU A 1 104 ? 19.367 -7.372 -9.893 1.00 54.97 104 GLU A CA 1
ATOM 831 C C . GLU A 1 104 ? 19.474 -7.487 -8.365 1.00 54.97 104 GLU A C 1
ATOM 833 O O . GLU A 1 104 ? 19.178 -8.541 -7.808 1.00 54.97 104 GLU A O 1
ATOM 838 N N . VAL A 1 105 ? 19.839 -6.403 -7.669 1.00 51.09 105 VAL A N 1
ATOM 839 C CA . VAL A 1 105 ? 19.948 -6.363 -6.199 1.00 51.09 105 VAL A CA 1
ATOM 840 C C . VAL A 1 105 ? 18.585 -6.116 -5.533 1.00 51.09 105 VAL A C 1
ATOM 842 O O . VAL A 1 105 ? 18.454 -6.365 -4.337 1.00 51.09 105 VAL A O 1
ATOM 845 N N . HIS A 1 106 ? 17.572 -5.592 -6.241 1.00 53.03 106 HIS A N 1
ATOM 846 C CA . HIS A 1 106 ? 16.233 -5.273 -5.692 1.00 53.03 106 HIS A CA 1
ATOM 847 C C . HIS A 1 106 ? 15.082 -6.060 -6.349 1.00 53.03 106 HIS A C 1
ATOM 849 O O . HIS A 1 106 ? 13.940 -5.606 -6.393 1.00 53.03 106 HIS A O 1
ATOM 855 N N . GLU A 1 107 ? 15.392 -7.260 -6.842 1.00 53.88 107 GLU A N 1
ATOM 856 C CA . GLU A 1 107 ? 14.464 -8.387 -7.001 1.00 53.88 107 GLU A CA 1
ATOM 857 C C . GLU A 1 107 ? 13.160 -8.146 -7.781 1.00 53.88 107 GLU A C 1
ATOM 859 O O . GLU A 1 107 ? 12.221 -8.923 -7.624 1.00 53.88 107 GLU A O 1
ATOM 864 N N . ILE A 1 108 ? 13.072 -7.176 -8.701 1.00 55.34 108 ILE A N 1
ATOM 865 C CA . ILE A 1 108 ? 11.905 -7.058 -9.610 1.00 55.34 108 ILE A CA 1
ATOM 866 C C . ILE A 1 108 ? 11.612 -8.406 -10.316 1.00 55.34 108 ILE A C 1
ATOM 868 O O . ILE A 1 108 ? 10.462 -8.693 -10.644 1.00 55.34 108 ILE A O 1
ATOM 872 N N . GLN A 1 109 ? 12.620 -9.279 -10.468 1.00 50.22 109 GLN A N 1
ATOM 873 C CA . GLN A 1 109 ? 12.482 -10.642 -11.003 1.00 50.22 109 GLN A CA 1
ATOM 874 C C . GLN A 1 109 ? 11.680 -11.619 -10.123 1.00 50.22 109 GLN A C 1
ATOM 876 O O . GLN A 1 109 ? 11.273 -12.660 -10.633 1.00 50.22 109 GLN A O 1
ATOM 881 N N . GLN A 1 110 ? 11.448 -11.339 -8.836 1.00 59.91 110 GLN A N 1
ATOM 882 C CA . GLN A 1 110 ? 10.849 -12.303 -7.901 1.00 59.91 110 GLN A CA 1
ATOM 883 C C . GLN A 1 110 ? 9.352 -12.055 -7.594 1.00 59.91 110 GLN A C 1
ATOM 885 O O . GLN A 1 110 ? 8.696 -12.945 -7.054 1.00 59.91 110 GLN A O 1
ATOM 890 N N . ASN A 1 111 ? 8.782 -10.879 -7.908 1.00 72.44 111 ASN A N 1
ATOM 891 C CA . ASN A 1 111 ? 7.358 -10.574 -7.663 1.00 72.44 111 ASN A CA 1
ATOM 892 C C . ASN A 1 111 ? 6.842 -9.471 -8.591 1.00 72.44 111 ASN A C 1
ATOM 894 O O . ASN A 1 111 ? 7.241 -8.303 -8.550 1.00 72.44 111 ASN A O 1
ATOM 898 N N . ASP A 1 112 ? 5.865 -9.857 -9.392 1.00 71.75 112 ASP A N 1
ATOM 899 C CA . ASP A 1 112 ? 5.195 -9.025 -10.372 1.00 71.75 112 ASP A CA 1
ATOM 900 C C . ASP A 1 112 ? 4.329 -7.959 -9.702 1.00 71.75 112 ASP A C 1
ATOM 902 O O . ASP A 1 112 ? 4.207 -6.851 -10.229 1.00 71.75 112 ASP A O 1
ATOM 906 N N . LEU A 1 113 ? 3.747 -8.250 -8.537 1.00 78.94 113 LEU A N 1
ATOM 907 C CA . LEU A 1 113 ? 2.938 -7.299 -7.774 1.00 78.94 113 LEU A CA 1
ATOM 908 C C . LEU A 1 113 ? 3.780 -6.116 -7.297 1.00 78.94 113 LEU A C 1
ATOM 910 O O . LEU A 1 113 ? 3.328 -4.978 -7.410 1.00 78.94 113 LEU A O 1
ATOM 914 N N . GLY A 1 114 ? 5.004 -6.368 -6.822 1.00 75.00 114 GLY A N 1
ATOM 915 C CA . GLY A 1 114 ? 5.938 -5.315 -6.417 1.00 75.00 114 GLY A CA 1
ATOM 916 C C . GLY A 1 114 ? 6.276 -4.387 -7.586 1.00 75.00 114 GLY A C 1
ATOM 917 O O . GLY A 1 114 ? 6.130 -3.171 -7.483 1.00 75.00 114 GLY A O 1
ATOM 918 N N . ALA A 1 115 ? 6.619 -4.950 -8.743 1.00 71.75 115 ALA A N 1
ATOM 919 C CA . ALA A 1 115 ? 6.933 -4.164 -9.938 1.00 71.75 115 ALA A CA 1
ATOM 920 C C . ALA A 1 115 ? 5.750 -3.296 -10.420 1.00 71.75 115 ALA A C 1
ATOM 922 O O . ALA A 1 115 ? 5.922 -2.182 -10.918 1.00 71.75 115 ALA A O 1
ATOM 923 N N . GLN A 1 116 ? 4.523 -3.795 -10.268 1.00 78.81 116 GLN A N 1
ATOM 924 C CA . GLN A 1 116 ? 3.312 -3.088 -10.689 1.00 78.81 116 GLN A CA 1
ATOM 925 C C . GLN A 1 116 ? 2.885 -2.011 -9.687 1.00 78.81 116 GLN A C 1
ATOM 927 O O . GLN A 1 116 ? 2.437 -0.937 -10.096 1.00 78.81 116 GLN A O 1
ATOM 932 N N . VAL A 1 117 ? 3.029 -2.265 -8.381 1.00 82.00 117 VAL A N 1
ATOM 933 C CA . VAL A 1 117 ? 2.460 -1.400 -7.335 1.00 82.00 117 VAL A CA 1
ATOM 934 C C . VAL A 1 117 ? 3.047 0.011 -7.348 1.00 82.00 117 VAL A C 1
ATOM 936 O O . VAL A 1 117 ? 2.333 0.973 -7.071 1.00 82.00 117 VAL A O 1
ATOM 939 N N . VAL A 1 118 ? 4.314 0.156 -7.736 1.00 78.88 118 VAL A N 1
ATOM 940 C CA . VAL A 1 118 ? 4.995 1.455 -7.811 1.00 78.88 118 VAL A CA 1
ATOM 941 C C . VAL A 1 118 ? 4.430 2.308 -8.948 1.00 78.88 118 VAL A C 1
ATOM 943 O O . VAL A 1 118 ? 4.139 3.485 -8.740 1.00 78.88 118 VAL A O 1
ATOM 946 N N . ALA A 1 119 ? 4.237 1.722 -10.137 1.00 78.56 119 ALA A N 1
ATOM 947 C CA . ALA A 1 119 ? 3.658 2.426 -11.285 1.00 78.56 119 ALA A CA 1
ATOM 948 C C . ALA A 1 119 ? 2.219 2.829 -10.975 1.00 78.56 119 ALA A C 1
ATOM 950 O O . ALA A 1 119 ? 1.830 3.971 -11.212 1.00 78.56 119 ALA A O 1
ATOM 951 N N . ILE A 1 120 ? 1.461 1.912 -10.368 1.00 86.19 120 ILE A N 1
ATOM 952 C CA . ILE A 1 120 ? 0.098 2.187 -9.923 1.00 86.19 120 ILE A CA 1
ATOM 953 C C . ILE A 1 120 ? 0.102 3.370 -8.953 1.00 86.19 120 ILE A C 1
ATOM 955 O O . ILE A 1 120 ? -0.590 4.350 -9.203 1.00 86.19 120 ILE A O 1
ATOM 959 N N . ALA A 1 121 ? 0.919 3.337 -7.895 1.00 86.75 121 ALA A N 1
ATOM 960 C CA . ALA A 1 121 ? 0.966 4.394 -6.883 1.00 86.75 121 ALA A CA 1
ATOM 961 C C . ALA A 1 121 ? 1.262 5.792 -7.462 1.00 86.75 121 ALA A C 1
ATOM 963 O O . ALA A 1 121 ? 0.752 6.787 -6.944 1.00 86.75 121 ALA A O 1
ATOM 964 N N . GLN A 1 122 ? 2.053 5.876 -8.535 1.00 80.69 122 GLN A N 1
ATOM 965 C CA . GLN A 1 122 ? 2.373 7.137 -9.216 1.00 80.69 122 GLN A CA 1
ATOM 966 C C . GLN A 1 122 ? 1.217 7.674 -10.071 1.00 80.69 122 GLN A C 1
ATOM 968 O O . GLN A 1 122 ? 1.058 8.889 -10.208 1.00 80.69 122 GLN A O 1
ATOM 973 N N . ASP A 1 123 ? 0.423 6.776 -10.642 1.00 87.56 123 ASP A N 1
ATOM 974 C CA . ASP A 1 123 ? -0.553 7.087 -11.683 1.00 87.56 123 ASP A CA 1
ATOM 975 C C . ASP A 1 123 ? -2.015 7.072 -11.185 1.00 87.56 123 ASP A C 1
ATOM 977 O O . ASP A 1 123 ? -2.942 7.491 -11.882 1.00 87.56 123 ASP A O 1
ATOM 981 N N . LEU A 1 124 ? -2.245 6.674 -9.931 1.00 90.50 124 LEU A N 1
ATOM 982 C CA . LEU A 1 124 ? -3.538 6.840 -9.269 1.00 90.50 124 LEU A CA 1
ATOM 983 C C . LEU A 1 124 ? -4.089 8.270 -9.445 1.00 90.50 124 LEU A C 1
ATOM 985 O O . LEU A 1 124 ? -3.366 9.270 -9.369 1.00 90.50 124 LEU A O 1
ATOM 989 N N . LYS A 1 125 ? -5.409 8.373 -9.632 1.00 91.19 125 LYS A N 1
ATOM 990 C CA . LYS A 1 125 ? -6.109 9.654 -9.831 1.00 91.19 125 LYS A CA 1
ATOM 991 C C . LYS A 1 125 ? -5.861 10.616 -8.670 1.00 91.19 125 LYS A C 1
ATOM 993 O O . LYS A 1 125 ? -5.934 10.219 -7.514 1.00 91.19 125 LYS A O 1
ATOM 998 N N . VAL A 1 126 ? -5.632 11.891 -8.964 1.00 91.94 126 VAL A N 1
ATOM 999 C CA . VAL A 1 126 ? -5.461 12.925 -7.934 1.00 91.94 126 VAL A CA 1
ATOM 1000 C C . VAL A 1 126 ? -6.784 13.206 -7.215 1.00 91.94 126 VAL A C 1
ATOM 1002 O O . VAL A 1 126 ? -7.849 13.204 -7.838 1.00 91.94 126 VAL A O 1
ATOM 1005 N N . ILE A 1 127 ? -6.713 13.466 -5.909 1.00 91.62 127 ILE A N 1
ATOM 1006 C CA . ILE A 1 127 ? -7.815 14.012 -5.107 1.00 91.62 127 ILE A CA 1
ATOM 1007 C C . ILE A 1 127 ? -7.382 15.309 -4.427 1.00 91.62 127 ILE A C 1
ATOM 1009 O O . ILE A 1 127 ? -6.210 15.501 -4.115 1.00 91.62 127 ILE A O 1
ATOM 1013 N N . SER A 1 128 ? -8.343 16.199 -4.190 1.00 89.62 128 SER A N 1
ATOM 1014 C CA . SER A 1 128 ? -8.118 17.488 -3.525 1.00 89.62 128 SER A CA 1
ATOM 1015 C C . SER A 1 128 ? -8.100 17.397 -1.997 1.00 89.62 128 SER A C 1
ATOM 1017 O O . SER A 1 128 ? -7.621 18.314 -1.338 1.00 89.62 128 SER A O 1
ATOM 1019 N N . THR A 1 129 ? -8.653 16.322 -1.434 1.00 88.75 129 THR A N 1
ATOM 1020 C CA . THR A 1 129 ? -8.831 16.153 0.011 1.00 88.75 129 THR A CA 1
ATOM 1021 C C . THR A 1 129 ? -7.785 15.197 0.561 1.00 88.75 129 THR A C 1
ATOM 1023 O O . THR A 1 129 ? -7.580 14.119 0.005 1.00 88.75 129 THR A O 1
ATOM 1026 N N . GLU A 1 130 ? -7.150 15.579 1.667 1.00 90.88 130 GLU A N 1
ATOM 1027 C CA . GLU A 1 130 ? -6.185 14.720 2.348 1.00 90.88 130 GLU A CA 1
ATOM 1028 C C . GLU A 1 130 ? -6.906 13.531 3.002 1.00 90.88 130 GLU A C 1
ATOM 1030 O O . GLU A 1 130 ? -7.883 13.745 3.730 1.00 90.88 130 GLU A O 1
ATOM 1035 N N . PRO A 1 131 ? -6.469 12.281 2.766 1.00 91.12 131 PRO A N 1
ATOM 1036 C CA . PRO A 1 131 ? -7.035 11.143 3.468 1.00 91.12 131 PRO A CA 1
ATOM 1037 C C . PRO A 1 131 ? -6.720 11.232 4.957 1.00 91.12 131 PRO A C 1
ATOM 1039 O O . PRO A 1 131 ? -5.588 11.492 5.359 1.00 91.12 131 PRO A O 1
ATOM 1042 N N . GLN A 1 132 ? -7.723 10.952 5.780 1.00 87.25 132 GLN A N 1
ATOM 1043 C CA . GLN A 1 132 ? -7.507 10.841 7.213 1.00 87.25 132 GLN A CA 1
ATOM 1044 C C . GLN A 1 132 ? -6.849 9.497 7.544 1.00 87.25 132 GLN A C 1
ATOM 1046 O O . GLN A 1 132 ? -7.205 8.459 6.977 1.00 87.25 132 GLN A O 1
ATOM 1051 N N . GLU A 1 133 ? -5.891 9.543 8.462 1.00 89.81 133 GLU A N 1
ATOM 1052 C CA . GLU A 1 133 ? -5.276 8.368 9.071 1.00 89.81 133 GLU A CA 1
ATOM 1053 C C . GLU A 1 133 ? -6.206 7.775 10.123 1.00 89.81 133 GLU A C 1
ATOM 1055 O O . GLU A 1 133 ? -6.847 8.511 10.874 1.00 89.81 133 GLU A O 1
ATOM 1060 N N . PHE A 1 134 ? -6.224 6.453 10.231 1.00 86.25 134 PHE A N 1
ATOM 1061 C CA . PHE A 1 134 ? -6.780 5.784 11.399 1.00 86.25 134 PHE A CA 1
ATOM 1062 C C . PHE A 1 134 ? -5.943 4.560 11.777 1.00 86.25 134 PHE A C 1
ATOM 1064 O O . PHE A 1 134 ? -5.277 3.949 10.932 1.00 86.25 134 PHE A O 1
ATOM 1071 N N . ASP A 1 135 ? -5.969 4.229 13.066 1.00 84.38 135 ASP A N 1
ATOM 1072 C CA . ASP A 1 135 ? -5.178 3.148 13.640 1.00 84.38 135 ASP A CA 1
ATOM 1073 C C . ASP A 1 135 ? -5.918 1.796 13.539 1.00 84.38 135 ASP A C 1
ATOM 1075 O O . ASP A 1 135 ? -7.146 1.685 13.625 1.00 84.38 135 ASP A O 1
ATOM 1079 N N . LEU A 1 136 ? -5.137 0.747 13.294 1.00 85.06 136 LEU A N 1
ATOM 1080 C CA . LEU A 1 136 ? -5.554 -0.651 13.234 1.00 85.06 136 LEU A CA 1
ATOM 1081 C C . LEU A 1 136 ? -4.999 -1.394 14.452 1.00 85.06 136 LEU A C 1
ATOM 1083 O O . LEU A 1 136 ? -3.960 -1.012 14.990 1.00 85.06 136 LEU A O 1
ATOM 1087 N N . LEU A 1 137 ? -5.593 -2.544 14.800 1.00 85.81 137 LEU A N 1
ATOM 1088 C CA . LEU A 1 137 ? -4.939 -3.472 15.738 1.00 85.81 137 LEU A CA 1
ATOM 1089 C C . LEU A 1 137 ? -3.569 -3.917 15.196 1.00 85.81 137 LEU A C 1
ATOM 1091 O O . LEU A 1 137 ? -2.626 -4.160 15.945 1.00 85.81 137 LEU A O 1
ATOM 1095 N N . GLY A 1 138 ? -3.479 -4.035 13.875 1.00 88.25 138 GLY A N 1
ATOM 1096 C CA . GLY A 1 138 ? -2.288 -4.447 13.167 1.00 88.25 138 GLY A CA 1
ATOM 1097 C C . GLY A 1 138 ? -2.626 -4.857 11.747 1.00 88.25 138 GLY A C 1
ATOM 1098 O O . GLY A 1 138 ? -3.713 -4.596 11.230 1.00 88.25 138 GLY A O 1
ATOM 1099 N N . SER A 1 139 ? -1.695 -5.538 11.112 1.00 90.75 139 SER A N 1
ATOM 1100 C CA . SER A 1 139 ? -1.866 -6.070 9.775 1.00 90.75 139 SER A CA 1
ATOM 1101 C C . SER A 1 139 ? -1.003 -7.305 9.565 1.00 90.75 139 SER A C 1
ATOM 1103 O O . SER A 1 139 ? -0.061 -7.566 10.322 1.00 90.75 139 SER A O 1
ATOM 1105 N N . VAL A 1 140 ? -1.375 -8.108 8.573 1.00 90.19 140 VAL A N 1
ATOM 1106 C CA . VAL A 1 140 ? -0.616 -9.308 8.209 1.00 90.19 140 VAL A CA 1
ATOM 1107 C C . VAL A 1 140 ? 0.544 -8.934 7.278 1.00 90.19 140 VAL A C 1
ATOM 1109 O O . VAL A 1 140 ? 0.404 -7.971 6.515 1.00 90.19 140 VAL A O 1
ATOM 1112 N N . PRO A 1 141 ? 1.661 -9.683 7.302 1.00 88.50 141 PRO A N 1
ATOM 1113 C CA . PRO A 1 141 ? 2.755 -9.479 6.361 1.00 88.50 141 PRO A CA 1
ATOM 1114 C C . PRO A 1 141 ? 2.296 -9.513 4.899 1.00 88.50 141 PRO A C 1
ATOM 1116 O O . PRO A 1 141 ? 1.447 -10.324 4.511 1.00 88.50 141 PRO A O 1
ATOM 1119 N N . GLY A 1 142 ? 2.861 -8.610 4.103 1.00 85.06 142 GLY A N 1
ATOM 1120 C CA . GLY A 1 142 ? 2.671 -8.531 2.660 1.00 85.06 142 GLY A CA 1
ATOM 1121 C C . GLY A 1 142 ? 3.658 -9.419 1.912 1.00 85.06 142 GLY A C 1
ATOM 1122 O O . GLY A 1 142 ? 4.773 -9.642 2.369 1.00 85.06 142 GLY A O 1
ATOM 1123 N N . ASN A 1 143 ? 3.267 -9.897 0.730 1.00 81.50 143 ASN A N 1
ATOM 1124 C CA . ASN A 1 143 ? 4.210 -10.485 -0.227 1.00 81.50 143 ASN A CA 1
ATOM 1125 C C . ASN A 1 143 ? 4.886 -9.423 -1.110 1.00 81.50 143 ASN A C 1
ATOM 1127 O O . ASN A 1 143 ? 5.818 -9.748 -1.830 1.00 81.50 143 ASN A O 1
ATOM 1131 N N . TYR A 1 144 ? 4.418 -8.176 -1.066 1.00 82.69 144 TYR A N 1
ATOM 1132 C CA . TYR A 1 144 ? 5.075 -7.001 -1.629 1.00 82.69 144 TYR A CA 1
ATOM 1133 C C . TYR A 1 144 ? 4.953 -5.843 -0.642 1.00 82.69 144 TYR A C 1
ATOM 1135 O O . TYR A 1 144 ? 4.023 -5.795 0.170 1.00 82.69 144 TYR A O 1
ATOM 1143 N N . CYS A 1 145 ? 5.848 -4.872 -0.778 1.00 84.44 145 CYS A N 1
ATOM 1144 C CA . CYS A 1 145 ? 5.775 -3.614 -0.058 1.00 84.44 145 CYS A CA 1
ATOM 1145 C C . CYS A 1 145 ? 6.122 -2.438 -0.964 1.00 84.44 145 CYS A C 1
ATOM 1147 O O . CYS A 1 145 ? 6.834 -2.565 -1.956 1.00 84.44 145 CYS A O 1
ATOM 1149 N N . LEU A 1 146 ? 5.604 -1.282 -0.581 1.00 84.88 146 LEU A N 1
ATOM 1150 C CA . LEU A 1 146 ? 5.802 0.006 -1.205 1.00 84.88 146 LEU A CA 1
ATOM 1151 C C . LEU A 1 146 ? 6.449 0.940 -0.188 1.00 84.88 146 LEU A C 1
ATOM 1153 O O . LEU A 1 146 ? 5.960 1.084 0.939 1.00 84.88 146 LEU A O 1
ATOM 1157 N N . MET A 1 147 ? 7.528 1.586 -0.614 1.00 83.12 147 MET A N 1
ATOM 1158 C CA . MET A 1 147 ? 8.145 2.698 0.099 1.00 83.12 147 MET A CA 1
ATOM 1159 C C . MET A 1 147 ? 7.864 3.989 -0.655 1.00 83.12 147 MET A C 1
ATOM 1161 O O . MET A 1 147 ? 7.783 3.988 -1.882 1.00 83.12 147 MET A O 1
ATOM 1165 N N . PHE A 1 148 ? 7.740 5.099 0.062 1.00 83.88 148 PHE A N 1
ATOM 1166 C CA . PHE A 1 148 ? 7.587 6.417 -0.541 1.00 83.88 148 PHE A CA 1
ATOM 1167 C C . PHE A 1 148 ? 8.779 7.314 -0.218 1.00 83.88 148 PHE A C 1
ATOM 1169 O O . PHE A 1 148 ? 9.136 7.495 0.949 1.00 83.88 148 PHE A O 1
ATOM 1176 N N . GLY A 1 149 ? 9.357 7.919 -1.257 1.00 75.19 149 GLY A N 1
ATOM 1177 C CA . GLY A 1 149 ? 10.556 8.749 -1.153 1.00 75.19 149 GLY A CA 1
ATOM 1178 C C . GLY A 1 149 ? 11.749 7.988 -0.566 1.00 75.19 149 GLY A C 1
ATOM 1179 O O . GLY A 1 149 ? 11.751 6.764 -0.504 1.00 75.19 149 GLY A O 1
ATOM 1180 N N . HIS A 1 150 ? 12.757 8.727 -0.093 1.00 65.62 150 HIS A N 1
ATOM 1181 C CA . HIS A 1 150 ? 13.899 8.114 0.577 1.00 65.62 150 HIS A CA 1
ATOM 1182 C C . HIS A 1 150 ? 13.532 7.656 1.987 1.00 65.62 150 HIS A C 1
ATOM 1184 O O . HIS A 1 150 ? 13.241 8.476 2.863 1.00 65.62 150 HIS A O 1
ATOM 1190 N N . ALA A 1 151 ? 13.642 6.346 2.216 1.00 58.12 151 ALA A N 1
ATOM 1191 C CA . ALA A 1 151 ? 13.258 5.632 3.436 1.00 58.12 151 ALA A CA 1
ATOM 1192 C C . ALA A 1 151 ? 13.894 6.126 4.757 1.00 58.12 151 ALA A C 1
ATOM 1194 O O . ALA A 1 151 ? 13.561 5.613 5.823 1.00 58.12 151 ALA A O 1
ATOM 1195 N N . ARG A 1 152 ? 14.829 7.086 4.721 1.00 51.69 152 ARG A N 1
ATOM 1196 C CA . ARG A 1 152 ? 15.707 7.399 5.859 1.00 51.69 152 ARG A CA 1
ATOM 1197 C C . ARG A 1 152 ? 15.359 8.656 6.650 1.00 51.69 152 ARG A C 1
ATOM 1199 O O . ARG A 1 152 ? 15.908 8.798 7.737 1.00 51.69 152 ARG A O 1
ATOM 1206 N N . GLN A 1 153 ? 14.495 9.559 6.169 1.00 57.41 153 GLN A N 1
ATOM 1207 C CA . GLN A 1 153 ? 14.185 10.792 6.913 1.00 57.41 153 GLN A CA 1
ATOM 1208 C C . GLN A 1 153 ? 12.770 11.319 6.658 1.00 57.41 153 GLN A C 1
ATOM 1210 O O . GLN A 1 153 ? 12.363 11.542 5.516 1.00 57.41 153 GLN A O 1
ATOM 1215 N N . SER A 1 154 ? 12.057 11.609 7.747 1.00 63.09 154 SER A N 1
ATOM 1216 C CA . SER A 1 154 ? 10.900 12.501 7.708 1.00 63.09 154 SER A CA 1
ATOM 1217 C C . SER A 1 154 ? 11.394 13.918 7.415 1.00 63.09 154 SER A C 1
ATOM 1219 O O . SER A 1 154 ? 12.224 14.455 8.149 1.00 63.09 154 SER A O 1
ATOM 1221 N N . LYS A 1 155 ? 10.917 14.520 6.323 1.00 72.44 155 LYS A N 1
ATOM 1222 C CA . LYS A 1 155 ? 11.143 15.941 6.031 1.00 72.44 155 LYS A CA 1
ATOM 1223 C C . LYS A 1 155 ? 9.939 16.744 6.508 1.00 72.44 155 LYS A C 1
ATOM 1225 O O . LYS A 1 155 ? 8.805 16.274 6.419 1.00 72.44 155 LYS A O 1
ATOM 1230 N N . ALA A 1 156 ? 10.179 17.964 6.984 1.00 73.00 156 ALA A N 1
ATOM 1231 C CA . ALA A 1 156 ? 9.107 18.871 7.380 1.00 73.00 156 ALA A CA 1
ATOM 1232 C C . ALA A 1 156 ? 8.102 19.053 6.226 1.00 73.00 156 ALA A C 1
ATOM 1234 O O . ALA A 1 156 ? 8.488 19.370 5.101 1.00 73.00 156 ALA A O 1
ATOM 1235 N N . GLY A 1 157 ? 6.818 18.824 6.508 1.00 80.38 157 GLY A N 1
ATOM 1236 C CA . GLY A 1 157 ? 5.740 18.895 5.517 1.00 80.38 157 GLY A CA 1
ATOM 1237 C C . GLY A 1 157 ? 5.436 17.591 4.768 1.00 80.38 157 GLY A C 1
ATOM 1238 O O . GLY A 1 157 ? 4.530 17.601 3.932 1.00 80.38 157 GLY A O 1
ATOM 1239 N N . ASN A 1 158 ? 6.139 16.491 5.059 1.00 88.06 158 ASN A N 1
ATOM 1240 C CA . ASN A 1 158 ? 5.788 15.160 4.560 1.00 88.06 158 ASN A CA 1
ATOM 1241 C C . ASN A 1 158 ? 4.776 14.460 5.473 1.00 88.06 158 ASN A C 1
ATOM 1243 O O . ASN A 1 158 ? 4.815 14.608 6.696 1.00 88.06 158 ASN A O 1
ATOM 1247 N N . THR A 1 159 ? 3.939 13.613 4.877 1.00 90.25 159 THR A N 1
ATOM 1248 C CA . THR A 1 159 ? 3.107 12.670 5.629 1.00 90.25 159 THR A CA 1
ATOM 1249 C C . THR A 1 159 ? 3.919 11.410 5.903 1.00 90.25 159 THR A C 1
ATOM 1251 O O . THR A 1 159 ? 4.210 10.633 4.991 1.00 90.25 159 THR A O 1
ATOM 1254 N N . TRP A 1 160 ? 4.319 11.224 7.161 1.00 90.62 160 TRP A N 1
ATOM 1255 C CA . TRP A 1 160 ? 5.161 10.104 7.571 1.00 90.62 160 TRP A CA 1
ATOM 1256 C C . TRP A 1 160 ? 4.344 8.821 7.729 1.00 90.62 160 TRP A C 1
ATOM 1258 O O . TRP A 1 160 ? 3.459 8.746 8.585 1.00 90.62 160 TRP A O 1
ATOM 1268 N N . LEU A 1 161 ? 4.659 7.806 6.924 1.00 90.81 161 LEU A N 1
ATOM 1269 C CA . LEU A 1 161 ? 3.906 6.551 6.827 1.00 90.81 161 LEU A CA 1
ATOM 1270 C C . LEU A 1 161 ? 4.456 5.413 7.692 1.00 90.81 161 LEU A C 1
ATOM 1272 O O . LEU A 1 161 ? 3.822 4.367 7.793 1.00 90.81 161 LEU A O 1
ATOM 1276 N N . PHE A 1 162 ? 5.619 5.595 8.319 1.00 87.38 162 PHE A N 1
ATOM 1277 C CA . PHE A 1 162 ? 6.243 4.546 9.126 1.00 87.38 162 PHE A CA 1
ATOM 1278 C C . PHE A 1 162 ? 5.306 4.071 10.240 1.00 87.38 162 PHE A C 1
ATOM 1280 O O . PHE A 1 162 ? 4.585 4.863 10.849 1.00 87.38 162 PHE A O 1
ATOM 1287 N N . THR A 1 163 ? 5.295 2.774 10.509 1.00 85.62 163 THR A N 1
ATOM 1288 C CA . THR A 1 163 ? 4.465 2.207 11.576 1.00 85.62 163 THR A CA 1
ATOM 1289 C C . THR A 1 163 ? 4.767 2.828 12.949 1.00 85.62 163 THR A C 1
ATOM 1291 O O . THR A 1 163 ? 5.897 3.220 13.237 1.00 85.62 163 THR A O 1
ATOM 1294 N N . LYS A 1 164 ? 3.750 2.898 13.817 1.00 84.62 164 LYS A N 1
ATOM 1295 C CA . LYS A 1 164 ? 3.915 3.292 15.228 1.00 84.62 164 LYS A CA 1
ATOM 1296 C C . LYS A 1 164 ? 4.330 2.112 16.121 1.00 84.62 164 LYS A C 1
ATOM 1298 O O . LYS A 1 164 ? 4.705 2.331 17.267 1.00 84.62 164 LYS A O 1
ATOM 1303 N N . SER A 1 165 ? 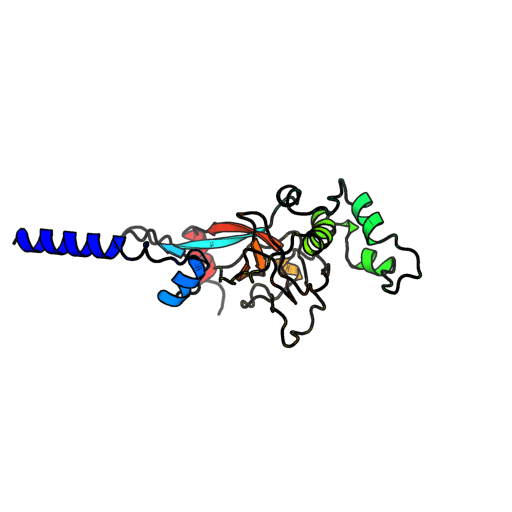4.221 0.871 15.634 1.00 83.06 165 SER A N 1
ATOM 1304 C CA . SER A 1 165 ? 4.442 -0.342 16.427 1.00 83.06 165 SER A CA 1
ATOM 1305 C C . SER A 1 165 ? 5.769 -1.021 16.064 1.00 83.06 165 SER A C 1
ATOM 1307 O O . SER A 1 165 ? 5.980 -1.330 14.890 1.00 83.06 165 SER A O 1
ATOM 1309 N N . PRO A 1 166 ? 6.634 -1.344 17.048 1.00 83.62 166 PRO A N 1
ATOM 1310 C CA . PRO A 1 166 ? 7.908 -2.027 16.807 1.00 83.62 166 PRO A CA 1
ATOM 1311 C C . PRO A 1 166 ? 7.788 -3.361 16.059 1.00 83.62 166 PRO A C 1
ATOM 1313 O O . PRO A 1 166 ? 8.731 -3.766 15.383 1.00 83.62 166 PRO A O 1
ATOM 1316 N N . LEU A 1 167 ? 6.622 -4.018 16.128 1.00 79.62 167 LEU A N 1
ATOM 1317 C CA . LEU A 1 167 ? 6.344 -5.288 15.441 1.00 79.62 167 LEU A CA 1
ATOM 1318 C C . LEU A 1 167 ? 6.495 -5.202 13.915 1.00 79.62 167 LEU A C 1
ATOM 1320 O O . LEU A 1 167 ? 6.653 -6.224 13.259 1.00 79.62 167 LEU A O 1
ATOM 1324 N N . TYR A 1 168 ? 6.438 -3.995 13.351 1.00 82.94 168 TYR A N 1
ATOM 1325 C CA . TYR A 1 168 ? 6.505 -3.764 11.910 1.00 82.94 168 TYR A CA 1
ATOM 1326 C C . TYR A 1 168 ? 7.790 -3.041 11.478 1.00 82.94 168 TYR A C 1
ATOM 1328 O O . TYR A 1 168 ? 7.877 -2.569 10.346 1.00 82.94 168 TYR A O 1
ATOM 1336 N N . TYR A 1 169 ? 8.794 -2.929 12.361 1.00 79.00 169 TYR A N 1
ATOM 1337 C CA . TYR A 1 169 ? 10.076 -2.282 12.033 1.00 79.00 169 TYR A CA 1
ATOM 1338 C C . TYR A 1 169 ? 10.961 -3.162 11.142 1.00 79.00 169 TYR A C 1
ATOM 1340 O O . TYR A 1 169 ? 11.754 -2.645 10.353 1.00 79.00 169 TYR A O 1
ATOM 1348 N N . SER A 1 170 ? 10.826 -4.486 11.257 1.00 82.44 170 SER A N 1
ATOM 1349 C CA . SER A 1 170 ? 11.542 -5.445 10.419 1.00 82.44 170 SER A CA 1
ATOM 1350 C C . SER A 1 170 ? 10.890 -5.512 9.039 1.00 82.44 170 SER A C 1
ATOM 1352 O O . SER A 1 170 ? 9.892 -6.201 8.830 1.00 82.44 170 SER A O 1
ATOM 1354 N N . TYR A 1 171 ? 11.464 -4.781 8.081 1.00 74.88 171 TYR A N 1
ATOM 1355 C CA . TYR A 1 171 ? 11.049 -4.826 6.675 1.00 74.88 171 TYR A CA 1
ATOM 1356 C C . TYR A 1 171 ? 11.094 -6.251 6.117 1.00 74.88 171 TYR A C 1
ATOM 1358 O O . TYR A 1 171 ? 10.172 -6.671 5.429 1.00 74.88 171 TYR A O 1
ATOM 1366 N N . ALA A 1 172 ? 12.146 -6.995 6.461 1.00 76.12 172 ALA A N 1
ATOM 1367 C CA . ALA A 1 172 ? 12.325 -8.389 6.084 1.00 76.12 172 ALA A CA 1
ATOM 1368 C C . ALA A 1 172 ? 11.139 -9.258 6.530 1.00 76.12 172 ALA A C 1
ATOM 1370 O O . ALA A 1 172 ? 10.585 -10.014 5.741 1.00 76.12 172 ALA A O 1
ATOM 1371 N N . GLU A 1 173 ? 10.674 -9.106 7.767 1.00 80.75 173 GLU A N 1
ATOM 1372 C CA . GLU A 1 173 ? 9.551 -9.905 8.266 1.00 80.75 173 GLU A CA 1
ATOM 1373 C C . GLU A 1 173 ? 8.204 -9.420 7.728 1.00 80.75 173 GLU A C 1
ATOM 1375 O O . GLU A 1 173 ? 7.370 -10.226 7.317 1.00 80.75 173 GLU A O 1
ATOM 1380 N N . TYR A 1 174 ? 7.981 -8.105 7.697 1.00 85.00 174 TYR A N 1
ATOM 1381 C CA . TYR A 1 174 ? 6.687 -7.552 7.302 1.00 85.00 174 TYR A CA 1
ATOM 1382 C C . TYR A 1 174 ? 6.431 -7.624 5.792 1.00 85.00 174 TYR A C 1
ATOM 1384 O O . TYR A 1 174 ? 5.282 -7.745 5.367 1.00 85.00 174 TYR A O 1
ATOM 1392 N N . CYS A 1 175 ? 7.492 -7.578 4.990 1.00 80.50 175 CYS A N 1
ATOM 1393 C CA . CYS A 1 175 ? 7.435 -7.643 3.532 1.00 80.50 175 CYS A CA 1
ATOM 1394 C C . CYS A 1 175 ? 7.899 -8.993 2.980 1.00 80.50 175 CYS A C 1
ATOM 1396 O O . CYS A 1 175 ? 8.046 -9.129 1.771 1.00 80.50 175 CYS A O 1
ATOM 1398 N N . ASN A 1 176 ? 8.158 -9.988 3.834 1.00 78.31 176 ASN A N 1
ATOM 1399 C CA . ASN A 1 176 ? 8.651 -11.302 3.419 1.00 78.31 176 ASN A CA 1
ATOM 1400 C C . ASN A 1 176 ? 9.928 -11.215 2.549 1.00 78.31 176 ASN A C 1
ATOM 1402 O O . ASN A 1 176 ? 9.976 -11.732 1.435 1.00 78.31 176 ASN A O 1
ATOM 1406 N N . ASN A 1 177 ? 10.942 -10.515 3.066 1.00 66.19 177 ASN A N 1
ATOM 1407 C CA . ASN A 1 177 ? 12.246 -10.215 2.461 1.00 66.19 177 ASN A CA 1
ATOM 1408 C C . ASN A 1 177 ? 12.214 -9.374 1.181 1.00 66.19 177 ASN A C 1
ATOM 1410 O O . ASN A 1 177 ? 13.264 -9.151 0.588 1.00 66.19 177 ASN A O 1
ATOM 1414 N N . TRP A 1 178 ? 11.055 -8.828 0.805 1.00 66.31 178 TRP A N 1
ATOM 1415 C CA . TRP A 1 178 ? 10.973 -7.955 -0.358 1.00 66.31 178 TRP A CA 1
ATOM 1416 C C . TRP A 1 178 ? 11.726 -6.643 -0.185 1.00 66.31 178 TRP A C 1
ATOM 1418 O O . TRP A 1 178 ? 11.601 -5.943 0.827 1.00 66.31 178 TRP A O 1
ATOM 1428 N N . THR A 1 179 ? 12.467 -6.289 -1.231 1.00 56.50 179 THR A N 1
ATOM 1429 C CA . THR A 1 179 ? 13.219 -5.042 -1.321 1.00 56.50 179 THR A CA 1
ATOM 1430 C C . THR A 1 179 ? 12.316 -3.835 -1.569 1.00 56.50 179 THR A C 1
ATOM 1432 O O . THR A 1 179 ? 11.202 -3.910 -2.093 1.00 56.50 179 THR A O 1
ATOM 1435 N N . GLN A 1 180 ? 12.817 -2.686 -1.118 1.00 60.62 180 GLN A N 1
ATOM 1436 C CA . GLN A 1 180 ? 12.147 -1.394 -1.136 1.00 60.62 180 GLN A CA 1
ATOM 1437 C C . GLN A 1 180 ? 12.060 -0.856 -2.564 1.00 60.62 180 GLN A C 1
ATOM 1439 O O . GLN A 1 180 ? 12.984 -0.206 -3.050 1.00 60.62 180 GLN A O 1
ATOM 1444 N N . LEU A 1 181 ? 10.932 -1.070 -3.233 1.00 64.62 181 LEU A N 1
ATOM 1445 C CA . LEU A 1 181 ? 10.637 -0.280 -4.418 1.00 64.62 181 LEU A CA 1
ATOM 1446 C C . LEU A 1 181 ? 10.094 1.085 -3.978 1.00 64.62 181 LEU A C 1
ATOM 1448 O O . LEU A 1 181 ? 9.015 1.193 -3.387 1.00 64.62 181 LEU A O 1
ATOM 1452 N N . GLU A 1 182 ? 10.886 2.130 -4.224 1.00 72.00 182 GLU A N 1
ATOM 1453 C CA . GLU A 1 182 ? 10.553 3.504 -3.851 1.00 72.00 182 GLU A CA 1
ATOM 1454 C C . GLU A 1 182 ? 9.653 4.150 -4.919 1.00 72.00 182 GLU A C 1
ATOM 1456 O O . GLU A 1 182 ? 10.077 4.445 -6.041 1.00 72.00 182 GLU A O 1
ATOM 1461 N N . ALA A 1 183 ? 8.399 4.433 -4.566 1.00 75.25 183 ALA A N 1
ATOM 1462 C CA . ALA A 1 183 ? 7.594 5.397 -5.300 1.00 75.25 183 ALA A CA 1
ATOM 1463 C C . ALA A 1 183 ? 8.039 6.826 -4.942 1.00 75.25 183 ALA A C 1
ATOM 1465 O O . ALA A 1 183 ? 8.258 7.141 -3.769 1.00 75.25 183 ALA A O 1
ATOM 1466 N N . PRO A 1 184 ? 8.142 7.735 -5.924 1.00 75.19 184 PRO A N 1
ATOM 1467 C CA . PRO A 1 184 ? 8.433 9.128 -5.657 1.00 75.19 184 PRO A CA 1
ATOM 1468 C C . PRO A 1 184 ? 7.304 9.748 -4.838 1.00 75.19 184 PRO A C 1
ATOM 1470 O O . PRO A 1 184 ? 6.119 9.489 -5.063 1.00 75.19 184 PRO A O 1
ATOM 1473 N N . THR A 1 185 ? 7.691 10.619 -3.917 1.00 82.00 185 THR A N 1
ATOM 1474 C CA . THR A 1 185 ? 6.773 11.482 -3.182 1.00 82.00 185 THR A CA 1
ATOM 1475 C C . THR A 1 185 ? 5.990 12.372 -4.157 1.00 82.00 185 THR A C 1
ATOM 1477 O O . THR A 1 185 ? 6.567 12.951 -5.074 1.00 82.00 185 THR A O 1
ATOM 1480 N N . GLN A 1 186 ? 4.673 12.477 -3.962 1.00 84.94 186 GLN A N 1
ATOM 1481 C CA . GLN A 1 186 ? 3.758 13.246 -4.817 1.00 84.94 186 GLN A CA 1
ATOM 1482 C C . GLN A 1 186 ? 3.206 14.451 -4.051 1.00 84.94 186 GLN A C 1
ATOM 1484 O O . GLN A 1 186 ? 2.800 14.299 -2.905 1.00 84.94 186 GLN A O 1
ATOM 1489 N N . ASP A 1 187 ? 3.122 15.632 -4.664 1.00 88.94 187 ASP A N 1
ATOM 1490 C CA . ASP A 1 187 ? 2.585 16.834 -3.997 1.00 88.94 187 ASP A CA 1
ATOM 1491 C C . ASP A 1 187 ? 1.055 16.835 -3.833 1.00 88.94 187 ASP A C 1
ATOM 1493 O O . ASP A 1 187 ? 0.507 17.684 -3.129 1.00 88.94 187 ASP A O 1
ATOM 1497 N N . ALA A 1 188 ? 0.363 15.868 -4.437 1.00 91.12 188 ALA A N 1
ATOM 1498 C CA . ALA A 1 188 ? -1.078 15.703 -4.328 1.00 91.12 188 ALA A CA 1
ATOM 1499 C C . ALA A 1 188 ? -1.442 14.300 -3.829 1.00 91.12 188 ALA A C 1
ATOM 1501 O O . ALA A 1 188 ? -0.792 13.314 -4.193 1.00 91.12 188 ALA A O 1
ATOM 1502 N N . ALA A 1 189 ? -2.502 14.221 -3.024 1.00 93.94 189 ALA A N 1
ATOM 1503 C CA . ALA A 1 189 ? -3.054 12.957 -2.560 1.00 93.94 189 ALA A CA 1
ATOM 1504 C C . ALA A 1 189 ? -3.638 12.159 -3.737 1.00 93.94 189 ALA A C 1
ATOM 1506 O O . ALA A 1 189 ? -4.158 12.729 -4.705 1.00 93.94 189 ALA A O 1
ATOM 1507 N N . ARG A 1 190 ? -3.556 10.826 -3.665 1.00 93.69 190 ARG A N 1
ATOM 1508 C CA . ARG A 1 190 ? -3.999 9.929 -4.741 1.00 93.69 190 ARG A CA 1
ATOM 1509 C C . ARG A 1 190 ? -5.137 9.018 -4.296 1.00 93.69 190 ARG A C 1
ATOM 1511 O O . ARG A 1 190 ? -5.057 8.361 -3.262 1.00 93.69 190 ARG A O 1
ATOM 1518 N N . LYS A 1 191 ? -6.195 8.961 -5.101 1.00 92.38 191 LYS A N 1
ATOM 1519 C CA . LYS A 1 191 ? -7.415 8.193 -4.856 1.00 92.38 191 LYS A CA 1
ATOM 1520 C C . LYS A 1 191 ? -7.136 6.699 -4.871 1.00 92.38 191 LYS A C 1
ATOM 1522 O O . LYS A 1 191 ? -6.569 6.203 -5.839 1.00 92.38 191 LYS A O 1
ATOM 1527 N N . LEU A 1 192 ? -7.657 5.984 -3.881 1.00 93.19 192 LEU A N 1
ATOM 1528 C CA . LEU A 1 192 ? -7.794 4.533 -3.945 1.00 93.19 192 LEU A CA 1
ATOM 1529 C C . LEU A 1 192 ? -9.243 4.130 -4.261 1.00 93.19 192 LEU A C 1
ATOM 1531 O O . LEU A 1 192 ? -10.174 4.914 -4.033 1.00 93.19 192 LEU A O 1
ATOM 1535 N N . PRO A 1 193 ? -9.452 2.924 -4.820 1.00 92.12 193 PRO A N 1
ATOM 1536 C CA . PRO A 1 193 ? -10.782 2.350 -4.950 1.00 92.12 193 PRO A CA 1
ATOM 1537 C C . PRO A 1 193 ? -11.500 2.255 -3.595 1.00 92.12 193 PRO A C 1
ATOM 1539 O O . PRO A 1 193 ? -10.851 2.004 -2.579 1.00 92.12 193 PRO A O 1
ATOM 1542 N N . PRO A 1 194 ? -12.841 2.349 -3.562 1.00 90.06 194 PRO A N 1
ATOM 1543 C CA . PRO A 1 194 ? -13.612 2.035 -2.367 1.00 90.06 194 PRO A CA 1
ATOM 1544 C C . PRO A 1 194 ? -13.260 0.649 -1.814 1.00 90.06 194 PRO A C 1
ATOM 1546 O O . PRO A 1 194 ? -13.207 -0.329 -2.559 1.00 90.06 194 PRO A O 1
ATOM 1549 N N . GLY A 1 195 ? -13.026 0.575 -0.503 1.00 88.56 195 GLY A N 1
ATOM 1550 C CA . GLY A 1 195 ? -12.648 -0.662 0.187 1.00 88.56 195 GLY A CA 1
ATOM 1551 C C . GLY A 1 195 ? -11.165 -1.032 0.090 1.00 88.56 195 GLY A C 1
ATOM 1552 O O . GLY A 1 195 ? -10.762 -1.997 0.736 1.00 88.56 195 GLY A O 1
ATOM 1553 N N . ILE A 1 196 ? -10.359 -0.275 -0.663 1.00 93.81 196 ILE A N 1
ATOM 1554 C CA . ILE A 1 196 ? -8.903 -0.424 -0.719 1.00 93.81 196 ILE A CA 1
ATOM 1555 C C . ILE A 1 196 ? -8.238 0.684 0.089 1.00 93.81 196 ILE A C 1
ATOM 1557 O O . ILE A 1 196 ? -8.599 1.855 -0.011 1.00 93.81 196 ILE A O 1
ATOM 1561 N N . PHE A 1 197 ? -7.237 0.294 0.866 1.00 95.38 197 PHE A N 1
ATOM 1562 C CA . PHE A 1 197 ? -6.507 1.165 1.770 1.00 95.38 197 PHE A CA 1
ATOM 1563 C C . PHE A 1 197 ? -5.010 1.050 1.514 1.00 95.38 197 PHE A C 1
ATOM 1565 O O . PHE A 1 197 ? -4.512 -0.018 1.152 1.00 95.38 197 PHE A O 1
ATOM 1572 N N . LEU A 1 198 ? -4.293 2.147 1.734 1.00 95.50 198 LEU A N 1
ATOM 1573 C CA . LEU A 1 198 ? -2.858 2.104 1.966 1.00 95.50 198 LEU A CA 1
ATOM 1574 C C . LEU A 1 198 ? -2.655 1.690 3.423 1.00 95.50 198 LEU A C 1
ATOM 1576 O O . LEU A 1 198 ? -3.146 2.379 4.312 1.00 95.50 198 LEU A O 1
ATOM 1580 N N . ILE A 1 199 ? -1.975 0.574 3.665 1.00 95.12 199 ILE A N 1
ATOM 1581 C CA . ILE A 1 199 ? -1.780 -0.002 5.000 1.00 95.12 199 ILE A CA 1
ATOM 1582 C C . ILE A 1 199 ? -0.288 -0.062 5.296 1.00 95.12 199 ILE A C 1
ATOM 1584 O O . ILE A 1 199 ? 0.465 -0.637 4.513 1.00 95.12 199 ILE A O 1
ATOM 1588 N N . CYS A 1 200 ? 0.127 0.490 6.433 1.00 92.88 200 CYS A N 1
ATOM 1589 C CA . CYS A 1 200 ? 1.522 0.550 6.869 1.00 92.88 200 CYS A CA 1
ATOM 1590 C C . CYS A 1 200 ? 1.622 0.071 8.328 1.00 92.88 200 CYS A C 1
ATOM 1592 O O . CYS A 1 200 ? 1.460 0.848 9.274 1.00 92.88 200 CYS A O 1
ATOM 1594 N N . GLY A 1 201 ? 1.819 -1.236 8.523 1.00 91.69 201 GLY A N 1
ATOM 1595 C CA . GLY A 1 201 ? 1.786 -1.872 9.839 1.00 91.69 201 GLY A CA 1
ATOM 1596 C C . GLY A 1 201 ? 0.413 -1.715 10.492 1.00 91.69 201 GLY A C 1
ATOM 1597 O O . GLY A 1 201 ? -0.584 -2.239 10.004 1.00 91.69 201 GLY A O 1
ATOM 1598 N N . ASN A 1 202 ? 0.347 -0.961 11.582 1.00 89.81 202 ASN A N 1
ATOM 1599 C CA . ASN A 1 202 ? -0.873 -0.685 12.338 1.00 89.81 202 ASN A CA 1
ATOM 1600 C C . ASN A 1 202 ? -1.612 0.600 11.919 1.00 89.81 202 ASN A C 1
ATOM 1602 O O . ASN A 1 202 ? -2.422 1.101 12.689 1.00 89.81 202 ASN A O 1
ATOM 1606 N N . ARG A 1 203 ? -1.332 1.166 10.743 1.00 92.88 203 ARG A N 1
ATOM 1607 C CA . ARG A 1 203 ? -1.949 2.418 10.266 1.00 92.88 203 ARG A CA 1
ATOM 1608 C C . ARG A 1 203 ? -2.558 2.218 8.889 1.00 92.88 203 ARG A C 1
ATOM 1610 O O . ARG A 1 203 ? -2.005 1.462 8.084 1.00 92.88 203 ARG A O 1
ATOM 1617 N N . ALA A 1 204 ? -3.659 2.908 8.606 1.00 94.75 204 ALA A N 1
ATOM 1618 C CA . ALA A 1 204 ? -4.293 2.869 7.296 1.00 94.75 204 ALA A CA 1
ATOM 1619 C C . ALA A 1 204 ? -4.824 4.228 6.825 1.00 94.75 204 ALA A C 1
ATOM 1621 O O . ALA A 1 204 ? -5.209 5.086 7.619 1.00 94.75 204 ALA A O 1
ATOM 1622 N N . TRP A 1 205 ? -4.885 4.377 5.500 1.00 95.19 205 TRP A N 1
ATOM 1623 C CA . TRP A 1 205 ? -5.451 5.530 4.802 1.00 95.19 205 TRP A CA 1
ATOM 1624 C C . TRP A 1 205 ? -6.349 5.068 3.653 1.00 95.19 205 TRP A C 1
ATOM 1626 O O . TRP A 1 205 ? -6.028 4.116 2.942 1.00 95.19 205 TRP A O 1
ATOM 1636 N N . SER A 1 206 ? -7.460 5.769 3.423 1.00 93.56 206 SER A N 1
ATOM 1637 C CA . SER A 1 206 ? -8.389 5.506 2.305 1.00 93.56 206 SER A CA 1
ATOM 1638 C C . SER A 1 206 ? -7.906 6.044 0.949 1.00 93.56 206 SER A C 1
ATOM 1640 O O . SER A 1 206 ? -8.573 5.877 -0.070 1.00 93.56 206 SER A O 1
ATOM 1642 N N . ALA A 1 207 ? -6.758 6.716 0.932 1.00 93.50 207 ALA A N 1
ATOM 1643 C CA . ALA A 1 207 ? -6.052 7.201 -0.246 1.00 93.50 207 ALA A CA 1
ATOM 1644 C C . ALA A 1 207 ? -4.550 7.286 0.076 1.00 93.50 207 ALA A C 1
ATOM 1646 O O . ALA A 1 207 ? -4.165 7.193 1.239 1.00 93.50 207 ALA A O 1
ATOM 1647 N N . VAL A 1 208 ? -3.696 7.476 -0.930 1.00 94.69 208 VAL A N 1
ATOM 1648 C CA . VAL A 1 208 ? -2.280 7.790 -0.689 1.00 94.69 208 VAL A CA 1
ATOM 1649 C C . VAL A 1 208 ? -2.177 9.264 -0.282 1.00 94.69 208 VAL A C 1
ATOM 1651 O O . VAL A 1 208 ? -2.608 10.114 -1.067 1.00 94.69 208 VAL A O 1
ATOM 1654 N N . PRO A 1 209 ? -1.629 9.589 0.903 1.00 94.56 209 PRO A N 1
ATOM 1655 C CA . PRO A 1 209 ? -1.476 10.971 1.346 1.00 94.56 209 PRO A CA 1
ATOM 1656 C C . PRO A 1 209 ? -0.596 11.801 0.414 1.00 94.56 209 PRO A C 1
ATOM 1658 O O . PRO A 1 209 ? 0.326 11.276 -0.226 1.00 94.56 209 PRO A O 1
ATOM 1661 N N . LYS A 1 210 ? -0.819 13.118 0.381 1.00 92.88 210 LYS A N 1
ATOM 1662 C CA . LYS A 1 210 ? 0.145 14.017 -0.250 1.00 92.88 210 LYS A CA 1
ATOM 1663 C C . LYS A 1 210 ? 1.454 13.943 0.524 1.00 92.88 210 LYS A C 1
ATOM 1665 O O . LYS A 1 210 ? 1.494 13.767 1.745 1.00 92.88 210 LYS A O 1
ATOM 1670 N N . ARG A 1 211 ? 2.541 14.104 -0.210 1.00 90.38 211 ARG A N 1
ATOM 1671 C CA . ARG A 1 211 ? 3.906 14.069 0.297 1.00 90.38 211 ARG A CA 1
ATOM 1672 C C . ARG A 1 211 ? 4.193 12.854 1.181 1.00 90.38 211 ARG A C 1
ATOM 1674 O O . ARG A 1 211 ? 4.913 12.960 2.172 1.00 90.38 211 ARG A O 1
ATOM 1681 N N . ALA A 1 212 ? 3.611 11.710 0.821 1.00 91.06 212 ALA A N 1
ATOM 1682 C CA . ALA A 1 212 ? 3.879 10.434 1.460 1.00 91.06 212 ALA A CA 1
ATOM 1683 C C . ALA A 1 212 ? 5.391 10.159 1.512 1.00 91.06 212 ALA A C 1
ATOM 1685 O O . ALA A 1 212 ? 6.098 10.312 0.507 1.00 91.06 212 ALA A O 1
ATOM 1686 N N . ALA A 1 213 ? 5.874 9.772 2.692 1.00 89.44 213 ALA A N 1
ATOM 1687 C CA . ALA A 1 213 ? 7.263 9.406 2.923 1.00 89.44 213 ALA A CA 1
ATOM 1688 C C . ALA A 1 213 ? 7.378 8.255 3.930 1.00 89.44 213 ALA A C 1
ATOM 1690 O O . ALA A 1 213 ? 6.663 8.224 4.935 1.00 89.44 213 ALA A O 1
ATO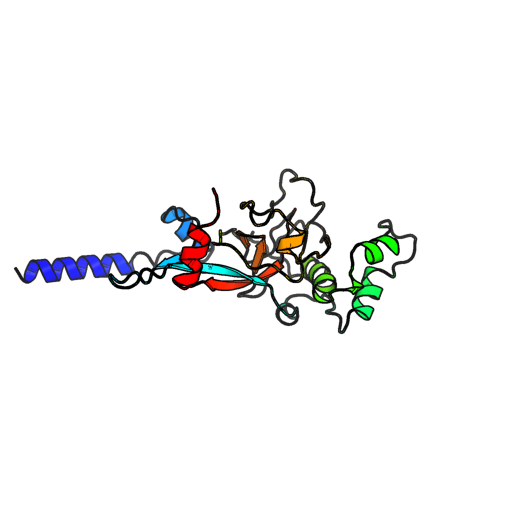M 1691 N N . GLY A 1 214 ? 8.307 7.336 3.679 1.00 86.50 214 GLY A N 1
ATOM 1692 C CA . GLY A 1 214 ? 8.541 6.156 4.508 1.00 86.50 214 GLY A CA 1
ATOM 1693 C C . GLY A 1 214 ? 7.724 4.940 4.064 1.00 86.50 214 GLY A C 1
ATOM 1694 O O . GLY A 1 214 ? 7.407 4.781 2.887 1.00 86.50 214 GLY A O 1
ATOM 1695 N N . GLY A 1 215 ? 7.432 4.062 5.017 1.00 86.00 215 GLY A N 1
ATOM 1696 C CA . GLY A 1 215 ? 6.846 2.738 4.813 1.00 86.00 215 GLY A CA 1
ATOM 1697 C C . GLY A 1 215 ? 7.373 1.779 5.886 1.00 86.00 215 GLY A C 1
ATOM 1698 O O . GLY A 1 215 ? 7.857 2.265 6.905 1.00 86.00 215 GLY A O 1
ATOM 1699 N N . PRO A 1 216 ? 7.300 0.454 5.714 1.00 87.69 216 PRO A N 1
ATOM 1700 C CA . PRO A 1 216 ? 6.750 -0.254 4.563 1.00 87.69 216 PRO A CA 1
ATOM 1701 C C . PRO A 1 216 ? 5.224 -0.255 4.547 1.00 87.69 216 PRO A C 1
ATOM 1703 O O . PRO A 1 216 ? 4.578 -0.383 5.588 1.00 87.69 216 PRO A O 1
ATOM 1706 N N . CYS A 1 217 ? 4.650 -0.145 3.351 1.00 91.06 217 CYS A N 1
ATOM 1707 C CA . CYS A 1 217 ? 3.206 -0.163 3.153 1.00 91.06 217 CYS A CA 1
ATOM 1708 C C . CYS A 1 217 ? 2.783 -1.147 2.064 1.00 91.06 217 CYS A C 1
ATOM 1710 O O . CYS A 1 217 ? 3.586 -1.536 1.226 1.00 91.06 217 CYS A O 1
ATOM 1712 N N . TYR A 1 218 ? 1.501 -1.478 1.995 1.00 92.62 218 TYR A N 1
ATOM 1713 C CA . TYR A 1 218 ? 0.904 -2.144 0.839 1.00 92.62 218 TYR A CA 1
ATOM 1714 C C . TYR A 1 218 ? -0.513 -1.630 0.589 1.00 92.62 218 TYR A C 1
ATOM 1716 O O . TYR A 1 218 ? -1.167 -1.098 1.487 1.00 92.62 218 TYR A O 1
ATOM 1724 N N . PHE A 1 219 ? -1.019 -1.814 -0.632 1.00 93.81 219 PHE A N 1
ATOM 1725 C CA . PHE A 1 219 ? -2.457 -1.711 -0.874 1.00 93.81 219 PHE A CA 1
ATOM 1726 C C . PHE A 1 219 ? -3.155 -2.963 -0.359 1.00 93.81 219 PHE A C 1
ATOM 1728 O O . PHE A 1 219 ? -2.694 -4.077 -0.606 1.00 93.81 219 PHE A O 1
ATOM 1735 N N . GLY A 1 220 ? -4.254 -2.795 0.360 1.00 94.44 220 GLY A N 1
ATOM 1736 C CA . GLY A 1 220 ? -4.943 -3.908 0.992 1.00 94.44 220 GLY A CA 1
ATOM 1737 C C . GLY A 1 220 ? -6.384 -3.596 1.349 1.00 94.44 220 GLY A C 1
ATOM 1738 O O . GLY A 1 220 ? -6.898 -2.513 1.070 1.00 94.44 220 GLY A O 1
ATOM 1739 N N . LYS A 1 221 ? -7.033 -4.576 1.966 1.00 94.31 221 LYS A N 1
ATOM 1740 C CA . LYS A 1 221 ? -8.387 -4.473 2.509 1.00 94.31 221 LYS A CA 1
ATOM 1741 C C . LYS A 1 221 ? -8.331 -4.549 4.022 1.00 94.31 221 LYS A C 1
ATOM 1743 O O . LYS A 1 221 ? -7.410 -5.132 4.594 1.00 94.31 221 LYS A O 1
ATOM 1748 N N . LEU A 1 222 ? -9.350 -3.991 4.658 1.00 90.88 222 LEU A N 1
ATOM 1749 C CA . LEU A 1 222 ? -9.569 -4.210 6.077 1.00 90.88 222 LEU A CA 1
ATOM 1750 C C . LEU A 1 222 ? -10.379 -5.486 6.271 1.00 90.88 222 LEU A C 1
ATOM 1752 O O . LEU A 1 222 ? -11.341 -5.738 5.544 1.00 90.88 222 LEU A O 1
ATOM 1756 N N . SER A 1 223 ? -9.989 -6.274 7.263 1.00 87.81 223 SER A N 1
ATOM 1757 C CA . SER A 1 223 ? -10.722 -7.455 7.697 1.00 87.81 223 SER A CA 1
ATOM 1758 C C . SER A 1 223 ? -10.966 -7.389 9.194 1.00 87.81 223 SER A C 1
ATOM 1760 O O . SER A 1 223 ? -10.204 -6.784 9.944 1.00 87.81 223 SER A O 1
ATOM 1762 N N . LEU A 1 224 ? -12.029 -8.052 9.628 1.00 83.62 224 LEU A N 1
ATOM 1763 C CA . LEU A 1 224 ? -12.312 -8.274 11.033 1.00 83.62 224 LEU A CA 1
ATOM 1764 C C . LEU A 1 224 ? -11.496 -9.470 11.533 1.00 83.62 224 LEU A C 1
ATOM 1766 O O . LEU A 1 224 ? -11.576 -10.566 10.979 1.00 83.62 224 LEU A O 1
ATOM 1770 N N . PHE A 1 225 ? -10.699 -9.252 12.573 1.00 74.38 225 PHE A N 1
ATOM 1771 C CA . PHE A 1 225 ? -9.957 -10.286 13.278 1.00 74.38 225 PHE A CA 1
ATOM 1772 C C . PHE A 1 225 ? -10.671 -10.635 14.578 1.00 74.38 225 PHE A C 1
ATOM 1774 O O . PHE A 1 225 ? -10.687 -9.836 15.513 1.00 74.38 225 PHE A O 1
ATOM 1781 N N . ALA A 1 226 ? -11.243 -11.837 14.626 1.00 69.88 226 ALA A N 1
ATOM 1782 C CA . ALA A 1 226 ? -11.809 -12.433 15.829 1.00 69.88 226 ALA A CA 1
ATOM 1783 C C . ALA A 1 226 ? -10.869 -13.557 16.306 1.00 69.88 226 ALA A C 1
ATOM 1785 O O . ALA A 1 226 ? -10.915 -14.660 15.754 1.00 69.88 226 ALA A O 1
ATOM 1786 N N . PRO A 1 227 ? -9.967 -13.298 17.271 1.00 62.62 227 PRO A N 1
ATOM 1787 C CA . PRO A 1 227 ? -9.051 -14.319 17.753 1.00 62.62 227 PRO A CA 1
ATOM 1788 C C . PRO A 1 227 ? -9.810 -15.435 18.474 1.00 62.62 227 PRO A C 1
ATOM 1790 O O . PRO A 1 227 ? -10.669 -15.187 19.322 1.00 62.62 227 PRO A O 1
ATOM 1793 N N . SER A 1 228 ? -9.439 -16.682 18.193 1.00 61.06 228 SER A N 1
ATOM 1794 C CA . SER A 1 228 ? -9.850 -17.821 19.018 1.00 61.06 228 SER A CA 1
ATOM 1795 C C . SER A 1 228 ? -9.162 -17.773 20.391 1.00 61.06 228 SER A C 1
ATOM 1797 O O . SER A 1 228 ? -8.052 -17.252 20.525 1.00 61.06 228 SER A O 1
ATOM 1799 N N . LEU A 1 229 ? -9.774 -18.382 21.415 1.00 55.62 229 LEU A N 1
ATOM 1800 C CA . LEU A 1 229 ? -9.204 -18.500 22.772 1.00 55.62 229 LEU A CA 1
ATOM 1801 C C . LEU A 1 229 ? -7.762 -19.046 22.776 1.00 55.62 229 LEU A C 1
ATOM 1803 O O . LEU A 1 229 ? -6.926 -18.593 23.554 1.00 55.62 229 LEU A O 1
ATOM 1807 N N . HIS A 1 230 ? -7.443 -19.972 21.869 1.00 53.75 230 HIS A N 1
ATOM 1808 C CA . HIS A 1 230 ? -6.099 -20.532 21.716 1.00 53.75 230 HIS A CA 1
ATOM 1809 C C . HIS A 1 230 ? -5.066 -19.510 21.200 1.00 53.75 230 HIS A C 1
ATOM 1811 O O . HIS A 1 230 ? -3.894 -19.560 21.565 1.00 53.75 230 HIS A O 1
ATOM 1817 N N . GLN A 1 231 ? -5.472 -18.562 20.352 1.00 56.62 231 GLN A N 1
ATOM 1818 C CA . GLN A 1 231 ? -4.574 -17.508 19.870 1.00 56.62 231 GLN A CA 1
ATOM 1819 C C . GLN A 1 231 ? -4.291 -16.482 20.974 1.00 56.62 231 GLN A C 1
ATOM 1821 O O . GLN A 1 231 ? -3.144 -16.080 21.149 1.00 56.62 231 GLN A O 1
ATOM 1826 N N . ILE A 1 232 ? -5.302 -16.131 21.776 1.00 55.41 232 ILE A N 1
ATOM 1827 C CA . ILE A 1 232 ? -5.171 -15.190 22.902 1.00 55.41 232 ILE A CA 1
ATOM 1828 C C . ILE A 1 232 ? -4.167 -15.704 23.946 1.00 55.41 232 ILE A C 1
ATOM 1830 O O . ILE A 1 232 ? -3.283 -14.961 24.370 1.00 55.41 232 ILE A O 1
ATOM 1834 N N . THR A 1 233 ? -4.243 -16.987 24.315 1.00 44.16 233 THR A N 1
ATOM 1835 C CA . THR A 1 233 ? -3.329 -17.596 25.303 1.00 44.16 233 THR A CA 1
ATOM 1836 C C . THR A 1 233 ? -1.881 -17.701 24.819 1.00 44.16 233 THR A C 1
ATOM 1838 O O . THR A 1 233 ? -0.970 -17.881 25.629 1.00 44.16 233 THR A O 1
ATOM 1841 N N . ARG A 1 234 ? -1.648 -17.582 23.507 1.00 46.16 234 ARG A N 1
ATOM 1842 C CA . ARG A 1 234 ? -0.309 -17.537 22.909 1.00 46.16 234 ARG A CA 1
ATOM 1843 C C . ARG A 1 234 ? 0.293 -16.135 22.992 1.00 46.16 234 ARG A C 1
ATOM 1845 O O . ARG A 1 234 ? 1.463 -16.009 23.335 1.00 46.16 234 ARG A O 1
ATOM 1852 N N . PHE A 1 235 ? -0.511 -15.094 22.761 1.00 44.03 235 PHE A N 1
ATOM 1853 C CA . PHE A 1 235 ? -0.080 -13.697 22.902 1.00 44.03 235 PHE A CA 1
ATOM 1854 C C . PHE A 1 235 ? 0.195 -13.310 24.359 1.00 44.03 235 PHE A C 1
ATOM 1856 O O . PHE A 1 235 ? 1.155 -12.595 24.624 1.00 44.03 235 PHE A O 1
ATOM 1863 N N . SER A 1 236 ? -0.568 -13.843 25.321 1.00 42.53 236 SER A N 1
ATOM 1864 C CA . SER A 1 236 ? -0.319 -13.606 26.753 1.00 42.53 236 SER A CA 1
ATOM 1865 C C . SER A 1 236 ? 0.967 -14.255 27.284 1.00 42.53 236 SER A C 1
ATOM 1867 O O . SER A 1 236 ? 1.328 -14.034 28.437 1.00 42.53 236 SER A O 1
ATOM 1869 N N . LYS A 1 237 ? 1.619 -15.106 26.481 1.00 37.75 237 LYS A N 1
ATOM 1870 C CA . LYS A 1 237 ? 2.854 -15.821 26.829 1.00 37.75 237 LYS A CA 1
ATOM 1871 C C . LYS A 1 237 ? 4.097 -15.264 26.129 1.00 37.75 237 LYS A C 1
ATOM 1873 O O . LYS A 1 237 ? 5.179 -15.802 26.348 1.00 37.75 237 LYS A O 1
ATOM 1878 N N . ALA A 1 238 ? 3.969 -14.223 25.303 1.00 28.20 238 ALA A N 1
ATOM 1879 C CA . ALA A 1 238 ? 5.142 -13.517 24.797 1.00 28.20 238 ALA A CA 1
ATOM 1880 C C . ALA A 1 238 ? 5.880 -12.861 25.988 1.00 28.20 238 ALA A C 1
ATOM 1882 O O . ALA A 1 238 ? 5.213 -12.235 26.819 1.00 28.20 238 ALA A O 1
ATOM 1883 N N . PRO A 1 239 ? 7.209 -13.030 26.128 1.00 34.31 239 PRO A N 1
ATOM 1884 C CA . PRO A 1 239 ? 7.956 -12.402 27.214 1.00 34.31 239 PRO A CA 1
ATOM 1885 C C . PRO A 1 239 ? 7.853 -10.876 27.092 1.00 34.31 239 PRO A C 1
ATOM 1887 O O . PRO A 1 239 ? 7.908 -10.354 25.979 1.00 34.31 239 PRO A O 1
ATOM 1890 N N . ARG A 1 240 ? 7.667 -10.191 28.227 1.00 34.75 240 ARG A N 1
ATOM 1891 C CA . ARG A 1 240 ? 7.775 -8.726 28.309 1.00 34.75 240 ARG A CA 1
ATOM 1892 C C . ARG A 1 240 ? 9.205 -8.271 28.063 1.00 34.75 240 ARG A C 1
ATOM 1894 O O . ARG A 1 240 ? 10.115 -9.000 28.518 1.00 34.75 240 ARG A O 1
#

Radius of gyration: 21.84 Å; chains: 1; bounding box: 66×39×62 Å

pLDDT: mean 70.86, std 17.69, range [28.2, 95.5]

Foldseek 3Di:
DVVVVVVVVVVVVVVVPVVPPPDDPLDDPVVVVCVVVVNQWDWDFPDDVVDGFTWTKAWEFDPDCPLLVVQFPQDQDPDLVRLCCVPQVDDDPPPDPSDPCVCVVQPSVPDSCQSRQLSSLQGGAFDPDFWDKGFTPWYAAACHWEFEDDQPDDDPPADEQADPDPVQPPCCRRNVHHGYDYRYQAQTKGADPPQKWWAATGMTTRTRGHRYGHGRTHITGMDIDGDDPVVVVVVVPDDD

Secondary structure (DSSP, 8-state):
-HHHHHHHHHHHHHHHHTTTS---TTS-HHHHHHHHHT-SB-EEE--BTTB--EEEEEEEE-S-GGGGTTT--S---SSHHHHHHHHH---TTSSS---HHHHHHTTGGG-HHHHHHHHHHHHSPEESSPPPEEE-SEEPPPSS-EEES-TT-PPTT-EE---SSGGG--HHHHTTT---EEEPP-SSEEEPPTT-EEEETTEEESEEPTTEEEEEEEEEEEEEE---HHHHHHHTTS--